Protein AF-A0A7S3CBW6-F1 (afdb_monomer_lite)

pLDDT: mean 84.72, std 11.69, range [29.83, 97.38]

Organism: NCBI:txid1461544

InterPro domains:
  IPR011527 ABC transporter type 1, transmembrane domain [PF06472] (17-283)
  IPR050835 ATP-binding cassette sub-family D [PTHR11384] (2-286)

Sequence (299 aa):
KKKVAVDAVFFERLCKILKVCVPSLFSKEMLLVLTQGGLLVTRSLLTDLIAEQEGACGSALINQQPRTFMVHMMRFSLVAIPASVVNSGLKMFQKFIEVRFRERLGVYLHGKYLENRCYYQASTQVDLPNIDQRLTEDVENFAVAISELYNHTLKPFLDVVLFTRSLSQVMGYKTQATLYGYFFLVALTLKAISPPLSLMHAQESGLSGNLRGAHHRLVSKTEEIAYNDPPAAMTEQLLLNKHLRSLLKYSSLTSFQKFLQQIADQYLVKYGASTVALSVYALGTLVWAKEGGDGTQTQ

Foldseek 3Di:
DPPPDPDPVVVVVVVVLVCLLVVDCPDPLVVLLVVLVVLLLVLLVLVVVLVVLVVQLVVCVVVVPVVSNVVSVVVNVVSVVVNVVSVVVNVVSLVVQLVSSLVRSLVVVVVVCPPPVVVVVLVPDPVNPPVVCCSPVVSSVVSNVVSVCSCVPVNVVSNCVVCLVVCCVVPNPVVSVVLVVLVVVLVVVLVVLADPVVVLVVVLVVLVVVLVVLVVVCVVCVVVQVVPPPVSVVVSVVVSVVSVVVSVVSVVVVVVSVVVSVVSCCCSVPVVSVVVVVVVVVVVVVVVVVVVVVPPDDD

Radius of gyration: 28.96 Å; chains: 1; bounding box: 85×48×80 Å

Secondary structure (DSSP, 8-state):
-------HHHHHHHHHHHHHHS--TTSHHHHHHHHHHHHHHHHHHHHHHHHHHHHHHHHHHHTT-HHHHHHHHHHHHHHHHHHHHHHHHHHHHHHHHHHHHHHHHHHHHHHHHHGGGHHHHHHH-TTS--HHHHHTHHHHHHHHHHHHHHHHHHHHHHHHHHHHHHHHHHHHHHHHHHHHHHHHHHHHHHHHH---HHHHHHHHHHHHHHHHHHHHHHHHTHHHHHHTTTHHHHHHHHHHHHHHHHHHHHHHHHHHHHHHHHHHHIIIIIIIHHHHHHHHHHHHHHHHHHHTTSSS---

Structure (mmCIF, N/CA/C/O backbone):
data_AF-A0A7S3CBW6-F1
#
_entry.id   AF-A0A7S3CBW6-F1
#
loop_
_atom_site.group_PDB
_atom_site.id
_atom_site.type_symbol
_atom_site.label_atom_id
_atom_site.label_alt_id
_atom_site.label_comp_id
_atom_site.label_asym_id
_atom_site.label_entity_id
_atom_site.label_seq_id
_atom_site.pdbx_PDB_ins_code
_atom_site.Cartn_x
_atom_site.Cartn_y
_atom_site.Cartn_z
_atom_site.occupancy
_atom_site.B_iso_or_equiv
_atom_site.auth_seq_id
_atom_site.auth_comp_id
_atom_site.auth_asym_id
_atom_site.auth_atom_id
_atom_site.pdbx_PDB_model_num
ATOM 1 N N . LYS A 1 1 ? 1.912 12.964 -25.091 1.00 40.41 1 LYS A N 1
ATOM 2 C CA . LYS A 1 1 ? 1.984 11.790 -24.181 1.00 40.41 1 LYS A CA 1
ATOM 3 C C . LYS A 1 1 ? 0.644 11.653 -23.461 1.00 40.41 1 LYS A C 1
ATOM 5 O O . LYS A 1 1 ? 0.245 12.601 -22.796 1.00 40.41 1 LYS A O 1
ATOM 10 N N . LYS A 1 2 ? -0.080 10.543 -23.659 1.00 40.31 2 LYS A N 1
ATOM 11 C CA . LYS A 1 2 ? -1.359 10.257 -22.979 1.00 40.31 2 LYS A CA 1
ATOM 12 C C . LYS A 1 2 ? -1.077 10.157 -21.472 1.00 40.31 2 LYS A C 1
ATOM 14 O O . LYS A 1 2 ? -0.160 9.431 -21.095 1.00 40.31 2 LYS A O 1
ATOM 19 N N . LYS A 1 3 ? -1.778 10.929 -20.635 1.00 45.06 3 LYS A N 1
ATOM 20 C CA . LYS A 1 3 ? -1.643 10.824 -19.173 1.00 45.06 3 LYS A CA 1
ATOM 21 C C . LYS A 1 3 ? -2.056 9.408 -18.773 1.00 45.06 3 LYS A C 1
ATOM 23 O O . LYS A 1 3 ? -3.144 8.976 -19.132 1.00 45.06 3 LYS A O 1
ATOM 28 N N . VAL A 1 4 ? -1.173 8.685 -18.090 1.00 49.78 4 VAL A N 1
ATOM 29 C CA . VAL A 1 4 ? -1.514 7.407 -17.460 1.00 49.78 4 VAL A CA 1
ATOM 30 C C . VAL A 1 4 ? -2.385 7.757 -16.258 1.00 49.78 4 VAL A C 1
ATOM 32 O O . VAL A 1 4 ? -1.873 8.203 -15.235 1.00 49.78 4 VAL A O 1
ATOM 35 N N . ALA A 1 5 ? -3.699 7.674 -16.429 1.00 60.78 5 ALA A N 1
ATOM 36 C CA . ALA A 1 5 ? -4.670 7.829 -15.359 1.00 60.78 5 ALA A CA 1
ATOM 37 C C . ALA A 1 5 ? -5.296 6.464 -15.040 1.00 60.78 5 ALA A C 1
ATOM 39 O O . ALA A 1 5 ? -5.252 5.533 -15.852 1.00 60.78 5 ALA A O 1
ATOM 40 N N . VAL A 1 6 ? -5.837 6.331 -13.827 1.00 69.88 6 VAL A N 1
ATOM 41 C CA . VAL A 1 6 ? -6.612 5.155 -13.406 1.00 69.88 6 VAL A CA 1
ATOM 42 C C . VAL A 1 6 ? -7.978 5.233 -14.093 1.00 69.88 6 VAL A C 1
ATOM 44 O O . VAL A 1 6 ? -8.975 5.633 -13.502 1.00 69.88 6 VAL A O 1
ATOM 47 N N . ASP A 1 7 ? -7.984 4.921 -15.385 1.00 80.62 7 ASP A N 1
ATOM 48 C CA . ASP A 1 7 ? -9.156 5.005 -16.254 1.00 80.62 7 ASP A CA 1
ATOM 49 C C . ASP A 1 7 ? -9.860 3.642 -16.363 1.00 80.62 7 ASP A C 1
ATOM 51 O O . ASP A 1 7 ? -9.294 2.597 -16.038 1.00 80.62 7 ASP A O 1
ATOM 55 N N . ALA A 1 8 ? -11.076 3.612 -16.916 1.00 81.94 8 ALA A N 1
ATOM 56 C CA . ALA A 1 8 ? -11.797 2.361 -17.190 1.00 81.94 8 ALA A CA 1
ATOM 57 C C . ALA A 1 8 ? -10.960 1.354 -18.013 1.00 81.94 8 ALA A C 1
ATOM 59 O O . ALA A 1 8 ? -11.007 0.149 -17.773 1.00 81.94 8 ALA A O 1
ATOM 60 N N . VAL A 1 9 ? -10.113 1.855 -18.921 1.00 85.19 9 VAL A N 1
ATOM 61 C CA . VAL A 1 9 ? -9.182 1.043 -19.724 1.00 85.19 9 VAL A CA 1
ATOM 62 C C . VAL A 1 9 ? -8.110 0.369 -18.857 1.00 85.19 9 VAL A C 1
ATOM 64 O O . VAL A 1 9 ? -7.688 -0.748 -19.158 1.00 85.19 9 VAL A O 1
ATOM 67 N N . PHE A 1 10 ? -7.658 1.019 -17.779 1.00 84.56 10 PHE A N 1
ATOM 68 C CA . PHE A 1 10 ? -6.723 0.414 -16.830 1.00 84.56 10 PHE A CA 1
ATOM 69 C C . PHE A 1 10 ? -7.376 -0.773 -16.119 1.00 84.56 10 PHE A C 1
ATOM 71 O O . PHE A 1 10 ? -6.791 -1.854 -16.092 1.00 84.56 10 PHE A O 1
ATOM 78 N N . PHE A 1 11 ? -8.607 -0.605 -15.626 1.00 84.81 11 PHE A N 1
ATOM 79 C CA . PHE A 1 11 ? -9.352 -1.689 -14.979 1.00 84.81 11 PHE A CA 1
ATOM 80 C C . PHE A 1 11 ? -9.628 -2.855 -15.927 1.00 84.81 11 PHE A C 1
ATOM 82 O O . PHE A 1 11 ? -9.451 -4.007 -15.541 1.00 84.81 11 PHE A O 1
ATOM 89 N N . GLU A 1 12 ? -9.985 -2.586 -17.182 1.00 87.94 12 GLU A N 1
ATOM 90 C CA . GLU A 1 12 ? -10.187 -3.642 -18.178 1.00 87.94 12 GLU A CA 1
ATOM 91 C C . GLU A 1 12 ? -8.905 -4.464 -18.405 1.00 87.94 12 GLU A C 1
ATOM 93 O O . GLU A 1 12 ? -8.935 -5.699 -18.419 1.00 87.94 12 GLU A O 1
ATOM 98 N N . ARG A 1 13 ? -7.757 -3.787 -18.541 1.00 88.25 13 ARG A N 1
ATOM 99 C CA . ARG A 1 13 ? -6.446 -4.440 -18.688 1.00 88.25 13 ARG A CA 1
ATOM 100 C C . ARG A 1 13 ? -6.065 -5.223 -17.436 1.00 88.25 13 ARG A C 1
ATOM 102 O O . ARG A 1 13 ? -5.611 -6.359 -17.555 1.00 88.25 13 ARG A O 1
ATOM 109 N N . LEU A 1 14 ? -6.291 -4.650 -16.257 1.00 88.00 14 LEU A N 1
ATOM 110 C CA . LEU A 1 14 ? -6.030 -5.303 -14.980 1.00 88.00 14 LEU A CA 1
ATOM 111 C C . LEU A 1 14 ? -6.865 -6.579 -14.833 1.00 88.00 14 LEU A C 1
ATOM 113 O O . LEU A 1 14 ? -6.312 -7.625 -14.512 1.00 88.00 14 LEU A O 1
ATOM 117 N N . CYS A 1 15 ? -8.163 -6.530 -15.143 1.00 85.62 15 CYS A N 1
ATOM 118 C CA . CYS A 1 15 ? -9.044 -7.698 -15.108 1.00 85.62 15 CYS A CA 1
ATOM 119 C C . CYS A 1 15 ? -8.584 -8.801 -16.069 1.00 85.62 15 CYS A C 1
ATOM 121 O O . CYS A 1 15 ? -8.620 -9.979 -15.713 1.00 85.62 15 CYS A O 1
ATOM 123 N N . LYS A 1 16 ? -8.114 -8.442 -17.272 1.00 87.38 16 LYS A N 1
ATOM 124 C CA . LYS A 1 16 ? -7.549 -9.409 -18.228 1.00 87.38 16 LYS A CA 1
ATOM 125 C C . LYS A 1 16 ? -6.311 -10.110 -17.664 1.00 87.38 16 LYS A C 1
ATOM 127 O O . LYS A 1 16 ? -6.228 -11.330 -17.760 1.00 87.38 16 LYS A O 1
ATOM 132 N N . ILE A 1 17 ? -5.390 -9.367 -17.048 1.00 88.38 17 ILE A N 1
ATOM 133 C CA . ILE A 1 17 ? -4.181 -9.938 -16.428 1.00 88.38 17 ILE A CA 1
ATOM 134 C C . ILE A 1 17 ? -4.554 -10.785 -15.203 1.00 88.38 17 ILE A C 1
ATOM 136 O O . ILE A 1 17 ? -4.069 -11.903 -15.051 1.00 88.38 17 ILE A O 1
ATOM 140 N N . LEU A 1 18 ? -5.477 -10.310 -14.366 1.00 85.19 18 LEU A N 1
ATOM 141 C CA . LEU A 1 18 ? -5.912 -11.033 -13.172 1.00 85.19 18 LEU A CA 1
ATOM 142 C C . LEU A 1 18 ? -6.597 -12.362 -13.520 1.00 85.19 18 LEU A C 1
ATOM 144 O O . LEU A 1 18 ? -6.400 -13.347 -12.817 1.00 85.19 18 LEU A O 1
ATOM 148 N N . LYS A 1 19 ? -7.331 -12.421 -14.639 1.00 85.88 19 LYS A N 1
ATOM 149 C CA . LYS A 1 19 ? -7.920 -13.665 -15.159 1.00 85.88 19 LYS A CA 1
ATOM 150 C C . LYS A 1 19 ? -6.864 -14.692 -15.587 1.00 85.88 19 LYS A C 1
ATOM 152 O O . LYS A 1 19 ? -7.134 -15.886 -15.545 1.00 85.88 19 LYS A O 1
ATOM 157 N N . VAL A 1 20 ? -5.667 -14.251 -15.980 1.00 84.62 20 VAL A N 1
ATOM 158 C CA . VAL A 1 20 ? -4.527 -15.148 -16.243 1.00 84.62 20 VAL A CA 1
ATOM 159 C C . VAL A 1 20 ? -3.928 -15.656 -14.929 1.00 84.62 20 VAL A C 1
ATOM 161 O O . VAL A 1 20 ? -3.610 -16.839 -14.820 1.00 84.62 20 VAL A O 1
ATOM 164 N N . CYS A 1 21 ? -3.812 -14.792 -13.917 1.00 81.94 21 CYS A N 1
ATOM 165 C CA . CYS A 1 21 ? -3.284 -15.166 -12.601 1.00 81.94 21 CYS A CA 1
ATOM 166 C C . CYS A 1 21 ? -4.230 -16.091 -11.810 1.00 81.94 21 CYS A C 1
ATOM 168 O O . CYS A 1 21 ? -3.764 -16.994 -11.117 1.00 81.94 21 CYS A O 1
ATOM 170 N N . VAL A 1 22 ? -5.547 -15.888 -11.921 1.00 80.94 22 VAL A N 1
ATOM 171 C CA . VAL A 1 22 ? -6.594 -16.687 -11.263 1.00 80.94 22 VAL A CA 1
ATOM 172 C C . VAL A 1 22 ? -7.559 -17.219 -12.332 1.00 80.94 22 VAL A C 1
ATOM 174 O O . VAL A 1 22 ? -8.574 -16.585 -12.629 1.00 80.94 22 VAL A O 1
ATOM 177 N N . PRO A 1 23 ? -7.254 -18.376 -12.948 1.00 71.88 23 PRO A N 1
ATOM 178 C CA . PRO A 1 23 ? -7.992 -18.867 -14.112 1.00 71.88 23 PRO A CA 1
ATOM 179 C C . PRO A 1 23 ? -9.400 -19.385 -13.787 1.00 71.88 23 PRO A C 1
ATOM 181 O O . PRO A 1 23 ? -10.261 -19.401 -14.666 1.00 71.88 23 PRO A O 1
ATOM 184 N N . SER A 1 24 ? -9.664 -19.822 -12.549 1.00 70.50 24 SER A N 1
ATOM 185 C CA . SER A 1 24 ? -10.995 -20.288 -12.138 1.00 70.50 24 SER A CA 1
ATOM 186 C C . SER A 1 24 ? -11.221 -20.178 -10.629 1.00 70.50 24 SER A C 1
ATOM 188 O O . SER A 1 24 ? -10.273 -20.146 -9.847 1.00 70.50 24 SER A O 1
ATOM 190 N N . LEU A 1 25 ? -12.495 -20.182 -10.215 1.00 60.94 25 LEU A N 1
ATOM 191 C CA . LEU A 1 25 ? -12.903 -20.179 -8.802 1.00 60.94 25 LEU A CA 1
ATOM 192 C C . LEU A 1 25 ? -12.490 -21.458 -8.041 1.00 60.94 25 LEU A C 1
ATOM 194 O O . LEU A 1 25 ? -12.490 -21.461 -6.816 1.00 60.94 25 LEU A O 1
ATOM 198 N N . PHE A 1 26 ? -12.107 -22.525 -8.750 1.00 67.19 26 PHE A N 1
ATOM 199 C CA . PHE A 1 26 ? -11.644 -23.797 -8.176 1.00 67.19 26 PHE A CA 1
ATOM 200 C C . PHE A 1 26 ? -10.127 -24.003 -8.319 1.00 67.19 26 PHE A C 1
ATOM 202 O O . PHE A 1 26 ? -9.626 -25.121 -8.195 1.00 67.19 26 PHE A O 1
ATOM 209 N N . SER A 1 27 ? -9.371 -22.944 -8.610 1.00 79.19 27 SER A N 1
ATOM 210 C CA . SER A 1 27 ? -7.921 -23.040 -8.751 1.00 79.19 27 SER A CA 1
ATOM 211 C C . SER A 1 27 ? -7.208 -23.007 -7.388 1.00 79.19 27 SER A C 1
ATOM 213 O O . SER A 1 27 ? -7.731 -22.496 -6.395 1.00 79.19 27 SER A O 1
ATOM 215 N N . LYS A 1 28 ? -5.978 -23.540 -7.330 1.00 77.12 28 LYS A N 1
ATOM 216 C CA . LYS A 1 28 ? -5.141 -23.517 -6.112 1.00 77.12 28 LYS A CA 1
ATOM 217 C C . LYS A 1 28 ? -4.877 -22.083 -5.639 1.00 77.12 28 LYS A C 1
ATOM 219 O O . LYS A 1 28 ? -4.760 -21.824 -4.449 1.00 77.12 28 LYS A O 1
ATOM 224 N N . GLU A 1 29 ? -4.810 -21.156 -6.584 1.00 79.69 29 GLU A N 1
ATOM 225 C CA . GLU A 1 29 ? -4.622 -19.728 -6.375 1.00 79.69 29 GLU A CA 1
ATOM 226 C C . GLU A 1 29 ? -5.852 -19.102 -5.701 1.00 79.69 29 GLU A C 1
ATOM 228 O O . GLU A 1 29 ? -5.694 -18.350 -4.742 1.00 79.69 29 GLU A O 1
ATOM 233 N N . MET A 1 30 ? -7.071 -19.481 -6.109 1.00 79.44 30 MET A N 1
ATOM 234 C CA . MET A 1 30 ? -8.290 -19.046 -5.419 1.00 79.44 30 MET A CA 1
ATOM 235 C C . MET A 1 30 ? -8.349 -19.577 -3.983 1.00 79.44 30 MET A C 1
ATOM 237 O O . MET A 1 30 ? -8.707 -18.837 -3.072 1.00 79.44 30 MET A O 1
ATOM 241 N N . LEU A 1 31 ? -7.934 -20.827 -3.745 1.00 85.06 31 LEU A N 1
ATOM 242 C CA . LEU A 1 31 ? -7.860 -21.371 -2.386 1.00 85.06 31 LEU A CA 1
ATOM 243 C C . LEU A 1 31 ? -6.897 -20.569 -1.497 1.00 85.06 31 LEU A C 1
ATOM 245 O O . LEU A 1 31 ? -7.220 -20.307 -0.339 1.00 85.06 31 LEU A O 1
ATOM 249 N N . LEU A 1 32 ? -5.740 -20.149 -2.022 1.00 82.81 32 LEU A N 1
ATOM 250 C CA . LEU A 1 32 ? -4.800 -19.293 -1.289 1.00 82.81 32 LEU A CA 1
ATOM 251 C C . LEU A 1 32 ? -5.428 -17.937 -0.938 1.00 82.81 32 LEU A C 1
ATOM 253 O O . LEU A 1 32 ? -5.320 -17.497 0.205 1.00 82.81 32 LEU A O 1
ATOM 257 N N . VAL A 1 33 ? -6.131 -17.317 -1.890 1.00 82.62 33 VAL A N 1
ATOM 258 C CA . VAL A 1 33 ? -6.833 -16.036 -1.697 1.00 82.62 33 VAL A CA 1
ATOM 259 C C . VAL A 1 33 ? -7.957 -16.166 -0.661 1.00 82.62 33 VAL A C 1
ATOM 261 O O . VAL A 1 33 ? -8.052 -15.346 0.253 1.00 82.62 33 VAL A O 1
ATOM 264 N N . LEU A 1 34 ? -8.769 -17.224 -0.745 1.00 84.81 34 LEU A N 1
ATOM 265 C CA . LEU A 1 34 ? -9.834 -17.515 0.218 1.00 84.81 34 LEU A CA 1
ATOM 266 C C . LEU A 1 34 ? -9.276 -17.784 1.616 1.00 84.81 34 LEU A C 1
ATOM 268 O O . LEU A 1 34 ? -9.784 -17.242 2.595 1.00 84.81 34 LEU A O 1
ATOM 272 N N . THR A 1 35 ? -8.201 -18.569 1.712 1.00 86.69 35 THR A N 1
ATOM 273 C CA . THR A 1 35 ? -7.528 -18.852 2.987 1.00 86.69 35 THR A CA 1
ATOM 274 C C . THR A 1 35 ? -6.998 -17.560 3.600 1.00 86.69 35 THR A C 1
ATOM 276 O O . THR A 1 35 ? -7.234 -17.290 4.775 1.00 86.69 35 THR A O 1
ATOM 279 N N . GLN A 1 36 ? -6.363 -16.701 2.800 1.00 85.44 36 GLN A N 1
ATOM 280 C CA . GLN A 1 36 ? -5.915 -15.387 3.249 1.00 85.44 36 GLN A CA 1
ATOM 281 C C . GLN A 1 36 ? -7.083 -14.496 3.703 1.00 85.44 36 GLN A C 1
ATOM 283 O O . GLN A 1 36 ? -6.957 -13.805 4.712 1.00 85.44 36 GLN A O 1
ATOM 288 N N . GLY A 1 37 ? -8.222 -14.538 3.004 1.00 85.69 37 GLY A N 1
ATOM 289 C CA . GLY A 1 37 ? -9.468 -13.884 3.419 1.00 85.69 37 GLY A CA 1
ATOM 290 C C . GLY A 1 37 ? -9.971 -14.382 4.778 1.00 85.69 37 GLY A C 1
ATOM 291 O O . GLY A 1 37 ? -10.312 -13.582 5.644 1.00 85.69 37 GLY A O 1
ATOM 292 N N . GLY A 1 38 ? -9.929 -15.695 5.010 1.00 87.69 38 GLY A N 1
ATOM 293 C CA . GLY A 1 38 ? -10.240 -16.292 6.309 1.00 87.69 38 GLY A CA 1
ATOM 294 C C . GLY A 1 38 ? -9.291 -15.822 7.415 1.00 87.69 38 GLY A C 1
ATOM 295 O O . GLY A 1 38 ? -9.749 -15.384 8.468 1.00 87.69 38 GLY A O 1
ATOM 296 N N . LEU A 1 39 ? -7.974 -15.827 7.169 1.00 88.00 39 LEU A N 1
ATOM 297 C CA . LEU A 1 39 ? -6.991 -15.311 8.131 1.00 88.00 39 LEU A CA 1
ATOM 298 C C . LEU A 1 39 ? -7.202 -13.821 8.446 1.00 88.00 39 LEU A C 1
ATOM 300 O O . LEU A 1 39 ? -6.942 -13.404 9.573 1.00 88.00 39 LEU A O 1
ATOM 304 N N . LEU A 1 40 ? -7.654 -13.020 7.476 1.00 87.06 40 LEU A N 1
ATOM 305 C CA . LEU A 1 40 ? -7.979 -11.606 7.680 1.00 87.06 40 LEU A CA 1
ATOM 306 C C . LEU A 1 40 ? -9.129 -11.440 8.672 1.00 87.06 40 LEU A C 1
ATOM 308 O O . LEU A 1 40 ? -8.988 -10.691 9.634 1.00 87.06 40 LEU A O 1
ATOM 312 N N . VAL A 1 41 ? -10.216 -12.192 8.491 1.00 86.38 41 VAL A N 1
ATOM 313 C CA . VAL A 1 41 ? -11.354 -12.175 9.422 1.00 86.38 41 VAL A CA 1
ATOM 314 C C . VAL A 1 41 ? -10.921 -12.629 10.815 1.00 86.38 41 VAL A C 1
ATOM 316 O O . VAL A 1 41 ? -11.189 -11.938 11.795 1.00 86.38 41 VAL A O 1
ATOM 319 N N . THR A 1 42 ? -10.188 -13.743 10.918 1.00 89.56 42 THR A N 1
ATOM 320 C CA . THR A 1 42 ? -9.674 -14.238 12.205 1.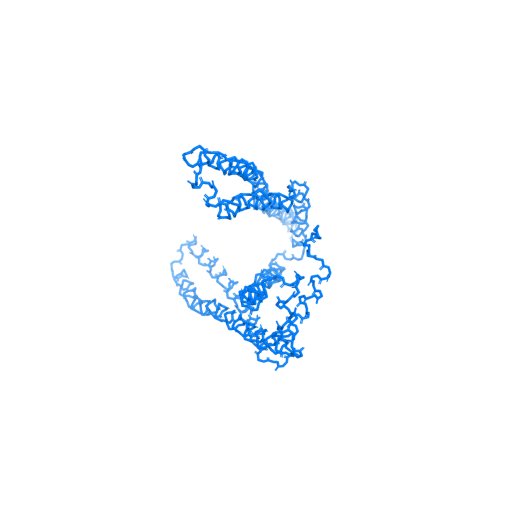00 89.56 42 THR A CA 1
ATOM 321 C C . THR A 1 42 ? -8.777 -13.210 12.892 1.00 89.56 42 THR A C 1
ATOM 323 O O . THR A 1 42 ? -8.858 -13.035 14.104 1.00 89.56 42 THR A O 1
ATOM 326 N N . ARG A 1 43 ? -7.934 -12.495 12.136 1.00 88.31 43 ARG A N 1
ATOM 327 C CA . ARG A 1 43 ? -7.090 -11.424 12.677 1.00 88.31 43 ARG A CA 1
ATOM 328 C C . ARG A 1 43 ? -7.916 -10.292 13.274 1.00 88.31 43 ARG A C 1
ATOM 330 O O . ARG A 1 43 ? -7.584 -9.847 14.372 1.00 88.31 43 ARG A O 1
ATOM 337 N N . SER A 1 44 ? -8.928 -9.809 12.558 1.00 86.38 44 SER A N 1
ATOM 338 C CA . SER A 1 44 ? -9.765 -8.711 13.045 1.00 86.38 44 SER A CA 1
ATOM 339 C C . SER A 1 44 ? -10.517 -9.134 14.313 1.00 86.38 44 SER A C 1
ATOM 341 O O . SER A 1 44 ? -10.457 -8.422 15.308 1.00 86.38 44 SER A O 1
ATOM 343 N N . LEU A 1 45 ? -11.065 -10.357 14.358 1.00 85.81 45 LEU A N 1
ATOM 344 C CA . LEU A 1 45 ? -11.685 -10.909 15.574 1.00 85.81 45 LEU A CA 1
ATOM 345 C C . LEU A 1 45 ? -10.704 -11.013 16.754 1.00 85.81 45 LEU A C 1
ATOM 347 O O . LEU A 1 45 ? -11.050 -10.677 17.882 1.00 85.81 45 LEU A O 1
ATOM 351 N N . LEU A 1 46 ? -9.469 -11.464 16.511 1.00 88.25 46 LEU A N 1
ATOM 352 C CA . LEU A 1 46 ? -8.438 -11.523 17.553 1.00 88.25 46 LEU A CA 1
ATOM 353 C C . LEU A 1 46 ? -8.044 -10.129 18.047 1.00 88.25 46 LEU A C 1
ATOM 355 O O . LEU A 1 46 ? -7.745 -9.972 19.224 1.00 88.25 46 LEU A O 1
ATOM 359 N N . THR A 1 47 ? -8.051 -9.128 17.168 1.00 86.69 47 THR A N 1
ATOM 360 C CA . THR A 1 47 ? -7.748 -7.738 17.530 1.00 86.69 47 THR A CA 1
ATOM 361 C C . THR A 1 47 ? -8.858 -7.149 18.403 1.00 86.69 47 THR A C 1
ATOM 363 O O . THR A 1 47 ? -8.547 -6.527 19.415 1.00 86.69 47 THR A O 1
ATOM 366 N N . ASP A 1 48 ? -10.127 -7.426 18.086 1.00 83.81 48 ASP A N 1
ATOM 367 C CA . ASP A 1 48 ? -11.266 -7.047 18.934 1.00 83.81 48 ASP A CA 1
ATOM 368 C C . ASP A 1 48 ? -11.179 -7.704 20.324 1.00 83.81 48 ASP A C 1
ATOM 370 O O . ASP A 1 48 ? -11.316 -7.024 21.341 1.00 83.81 48 ASP A O 1
ATOM 374 N N . LEU A 1 49 ? -10.865 -9.006 20.390 1.00 86.31 49 LEU A N 1
ATOM 375 C CA . LEU A 1 49 ? -10.678 -9.720 21.663 1.00 86.31 49 LEU A CA 1
ATOM 376 C C . LEU A 1 49 ? -9.513 -9.156 22.486 1.00 86.31 49 LEU A C 1
ATOM 378 O O . LEU A 1 49 ? -9.609 -9.057 23.709 1.00 86.31 49 LEU A O 1
ATOM 382 N N . ILE A 1 50 ? -8.406 -8.795 21.832 1.00 90.12 50 ILE A N 1
ATOM 383 C CA . ILE A 1 50 ? -7.261 -8.162 22.493 1.00 90.12 50 ILE A CA 1
ATOM 384 C C . ILE A 1 50 ? -7.675 -6.809 23.082 1.00 90.12 50 ILE A C 1
ATOM 386 O O . ILE A 1 50 ? -7.379 -6.561 24.248 1.00 90.12 50 ILE A O 1
ATOM 390 N N . ALA A 1 51 ? -8.407 -5.982 22.330 1.00 87.31 51 ALA A N 1
ATOM 391 C CA . ALA A 1 51 ? -8.882 -4.681 22.800 1.00 87.31 51 ALA A CA 1
ATOM 392 C C . ALA A 1 51 ? -9.827 -4.802 24.010 1.00 87.31 51 ALA A C 1
ATOM 394 O O . ALA A 1 51 ? -9.728 -4.023 24.959 1.00 87.31 51 ALA A O 1
ATOM 395 N N . GLU A 1 52 ? -10.706 -5.811 24.025 1.00 86.75 52 GLU A N 1
ATOM 396 C CA . GLU A 1 52 ? -11.565 -6.105 25.178 1.00 86.75 52 GLU A CA 1
ATOM 397 C C . GLU A 1 52 ? -10.737 -6.479 26.421 1.00 86.75 52 GLU A C 1
ATOM 399 O O . GLU A 1 52 ? -10.980 -5.960 27.514 1.00 86.75 52 GLU A O 1
ATOM 404 N N . GLN A 1 53 ? -9.720 -7.340 26.266 1.00 88.19 53 GLN A N 1
ATOM 405 C CA . GLN A 1 53 ? -8.839 -7.708 27.380 1.00 88.19 53 GLN A CA 1
ATOM 406 C C . GLN A 1 53 ? -7.972 -6.536 27.852 1.00 88.19 53 GLN A C 1
ATOM 408 O O . GLN A 1 53 ? -7.770 -6.395 29.056 1.00 88.19 53 GLN A O 1
ATOM 413 N N . GLU A 1 54 ? -7.486 -5.679 26.952 1.00 88.88 54 GLU A N 1
ATOM 414 C CA . GLU A 1 54 ? -6.759 -4.454 27.308 1.00 88.88 54 GLU A CA 1
ATOM 415 C C . GLU A 1 54 ? -7.642 -3.491 28.112 1.00 88.88 54 GLU A C 1
ATOM 417 O O . GLU A 1 54 ? -7.204 -2.975 29.144 1.00 88.88 54 GLU A O 1
ATOM 422 N N . GLY A 1 55 ? -8.904 -3.311 27.705 1.00 87.75 55 GLY A N 1
ATOM 423 C CA . GLY A 1 55 ? -9.891 -2.530 28.450 1.00 87.75 55 GLY A CA 1
ATOM 424 C C . GLY A 1 55 ? -10.147 -3.096 29.849 1.00 87.75 55 GLY A C 1
ATOM 425 O O . GLY A 1 55 ? -10.063 -2.364 30.836 1.00 87.75 55 GLY A O 1
ATOM 426 N N . ALA A 1 56 ? -10.371 -4.410 29.957 1.00 88.56 56 ALA A N 1
ATOM 427 C CA . ALA A 1 56 ? -10.582 -5.087 31.237 1.00 88.56 56 ALA A CA 1
ATOM 428 C C . ALA A 1 56 ? -9.346 -5.026 32.155 1.00 88.56 56 ALA A C 1
ATOM 430 O O . ALA A 1 56 ? -9.475 -4.760 33.353 1.00 88.56 56 ALA A O 1
ATOM 431 N N . CYS A 1 57 ? -8.141 -5.204 31.601 1.00 89.88 57 CYS A N 1
ATOM 432 C CA . CYS A 1 57 ? -6.873 -4.985 32.302 1.00 89.88 57 CYS A CA 1
ATOM 433 C C . CYS A 1 57 ? -6.771 -3.550 32.836 1.00 89.88 57 CYS A C 1
ATOM 435 O O . CYS A 1 57 ? -6.438 -3.357 34.007 1.00 89.88 57 CYS A O 1
ATOM 437 N N . GLY A 1 58 ? -7.083 -2.552 32.002 1.00 89.44 58 GLY A N 1
ATOM 438 C CA . GLY A 1 58 ? -7.071 -1.138 32.379 1.00 89.44 58 GLY A CA 1
ATOM 439 C C . GLY A 1 58 ? -8.052 -0.825 33.509 1.00 89.44 58 GLY A C 1
ATOM 440 O O . GLY A 1 58 ? -7.679 -0.189 34.495 1.00 89.44 58 GLY A O 1
ATOM 441 N N . SER A 1 59 ? -9.283 -1.338 33.430 1.00 89.12 59 SER A N 1
ATOM 442 C CA . SER A 1 59 ? -10.278 -1.189 34.499 1.00 89.12 59 SER A CA 1
ATOM 443 C C . SER A 1 59 ? -9.847 -1.873 35.801 1.00 89.12 59 SER A C 1
ATOM 445 O O . SER A 1 59 ? -9.994 -1.292 36.875 1.00 89.12 59 SER A O 1
ATOM 447 N N . ALA A 1 60 ? -9.279 -3.082 35.737 1.00 90.31 60 ALA A N 1
ATOM 448 C CA . ALA A 1 60 ? -8.785 -3.794 36.920 1.00 90.31 60 ALA A CA 1
ATOM 449 C C . ALA A 1 60 ? -7.607 -3.069 37.597 1.00 90.31 60 ALA A C 1
ATOM 451 O O . ALA A 1 60 ? -7.501 -3.087 38.826 1.00 90.31 60 ALA A O 1
ATOM 452 N N . LEU A 1 61 ? -6.754 -2.408 36.806 1.00 90.94 61 LEU A N 1
ATOM 453 C CA . LEU A 1 61 ? -5.649 -1.590 37.300 1.00 90.94 61 LEU A CA 1
ATOM 454 C C . LEU A 1 61 ? -6.154 -0.342 38.040 1.00 90.94 61 LEU A C 1
ATOM 456 O O . LEU A 1 61 ? -5.709 -0.082 39.156 1.00 90.94 61 LEU A O 1
ATOM 460 N N . ILE A 1 62 ? -7.113 0.390 37.459 1.00 93.12 62 ILE A N 1
ATOM 461 C CA . ILE A 1 62 ? -7.720 1.585 38.079 1.00 93.12 62 ILE A CA 1
ATOM 462 C C . ILE A 1 62 ? -8.434 1.219 39.387 1.00 93.12 62 ILE A C 1
ATOM 464 O O . ILE A 1 62 ? -8.295 1.921 40.386 1.00 93.12 62 ILE A O 1
ATOM 468 N N . ASN A 1 63 ? -9.137 0.084 39.408 1.00 91.81 63 ASN A N 1
ATOM 469 C CA . ASN A 1 63 ? -9.844 -0.417 40.590 1.00 91.81 63 ASN A CA 1
ATOM 470 C C . ASN A 1 63 ? -8.920 -1.070 41.639 1.00 91.81 63 ASN A C 1
ATOM 472 O O . ASN A 1 63 ? -9.418 -1.608 42.627 1.00 91.81 63 ASN A O 1
ATOM 476 N N . GLN A 1 64 ? -7.596 -1.055 41.433 1.00 91.62 64 GLN A N 1
ATOM 477 C CA . GLN A 1 64 ? -6.585 -1.621 42.335 1.00 91.62 64 GLN A CA 1
ATOM 478 C C . GLN A 1 64 ? -6.814 -3.106 42.685 1.00 91.62 64 GLN A C 1
ATOM 480 O O . GLN A 1 64 ? -6.587 -3.538 43.814 1.00 91.62 64 GLN A O 1
ATOM 485 N N . GLN A 1 65 ? -7.246 -3.920 41.713 1.00 92.25 65 GLN A N 1
ATOM 486 C CA . GLN A 1 65 ? -7.510 -5.352 41.908 1.00 92.25 65 GLN A CA 1
ATOM 487 C C . GLN A 1 65 ? -6.409 -6.229 41.278 1.00 92.25 65 GLN A C 1
ATOM 489 O O . GLN A 1 65 ? -6.557 -6.690 40.141 1.00 92.25 65 GLN A O 1
ATOM 494 N N . PRO A 1 66 ? -5.311 -6.539 42.000 1.00 87.94 66 PRO A N 1
ATOM 495 C CA . PRO A 1 66 ? -4.140 -7.206 41.421 1.00 87.94 66 PRO A CA 1
ATOM 496 C C . PRO A 1 66 ? -4.416 -8.645 40.967 1.00 87.94 66 PRO A C 1
ATOM 498 O O . PRO A 1 66 ? -3.837 -9.105 39.985 1.00 87.94 66 PRO A O 1
ATOM 501 N N . ARG A 1 67 ? -5.322 -9.366 41.644 1.00 90.94 67 ARG A N 1
ATOM 502 C CA . ARG A 1 67 ? -5.698 -10.735 41.247 1.00 90.94 67 ARG A CA 1
ATOM 503 C C . ARG A 1 67 ? -6.439 -10.748 39.910 1.00 90.94 67 ARG A C 1
ATOM 505 O O . ARG A 1 67 ? -6.069 -11.510 39.022 1.00 90.94 67 ARG A O 1
ATOM 512 N N . THR A 1 68 ? -7.442 -9.885 39.760 1.00 89.50 68 THR A N 1
ATOM 513 C CA . THR A 1 68 ? -8.228 -9.741 38.526 1.00 89.50 68 THR A CA 1
ATOM 514 C C . THR A 1 68 ? -7.339 -9.286 37.370 1.00 89.50 68 THR A C 1
ATOM 516 O O . THR A 1 68 ? -7.373 -9.880 36.294 1.00 89.50 68 THR A O 1
ATOM 519 N N . PHE A 1 69 ? -6.461 -8.310 37.622 1.00 91.50 69 PHE A N 1
ATOM 520 C CA . PHE A 1 69 ? -5.456 -7.858 36.661 1.00 91.50 69 PHE A CA 1
ATOM 521 C C . PHE A 1 69 ? -4.569 -9.007 36.165 1.00 91.50 69 PHE A C 1
ATOM 523 O O . PHE A 1 69 ? -4.400 -9.183 34.961 1.00 91.50 69 PHE A O 1
ATOM 530 N N . MET A 1 70 ? -4.049 -9.837 37.074 1.00 91.62 70 MET A N 1
ATOM 531 C CA . MET A 1 70 ? -3.164 -10.943 36.704 1.00 91.62 70 MET A CA 1
ATOM 532 C C . MET A 1 70 ? -3.873 -12.005 35.848 1.00 91.62 70 MET A C 1
ATOM 534 O O . MET A 1 70 ? -3.278 -12.529 34.907 1.00 91.62 70 MET A O 1
ATOM 538 N N . VAL A 1 71 ? -5.156 -12.283 36.108 1.00 91.50 71 VAL A N 1
ATOM 539 C CA . VAL A 1 71 ? -5.964 -13.192 35.274 1.00 91.50 71 VAL A CA 1
ATOM 540 C C . VAL A 1 71 ? -6.153 -12.632 33.861 1.00 91.50 71 VAL A C 1
ATOM 542 O O . VAL A 1 71 ? -5.947 -13.362 32.889 1.00 91.50 71 VAL A O 1
ATOM 545 N N . HIS A 1 72 ? -6.507 -11.351 33.722 1.00 90.19 72 HIS A N 1
ATOM 546 C CA . HIS A 1 72 ? -6.651 -10.726 32.402 1.00 90.19 72 HIS A CA 1
ATOM 547 C C . HIS A 1 72 ? -5.313 -10.633 31.658 1.00 90.19 72 HIS A C 1
ATOM 549 O O . HIS A 1 72 ? -5.269 -10.910 30.463 1.00 90.19 72 HIS A O 1
ATOM 555 N N . MET A 1 73 ? -4.208 -10.375 32.362 1.00 90.06 73 MET A N 1
ATOM 556 C CA . MET A 1 73 ? -2.861 -10.378 31.784 1.00 90.06 73 MET A CA 1
ATOM 557 C C . MET A 1 73 ? -2.463 -11.760 31.239 1.00 90.06 73 MET A C 1
ATOM 559 O O . MET A 1 73 ? -1.904 -11.870 30.143 1.00 90.06 73 MET A O 1
ATOM 563 N N . MET A 1 74 ? -2.778 -12.841 31.962 1.00 92.50 74 MET A N 1
ATOM 564 C CA . MET A 1 74 ? -2.544 -14.203 31.465 1.00 92.50 74 MET A CA 1
ATOM 565 C C . MET A 1 74 ? -3.407 -14.515 30.240 1.00 92.50 74 MET A C 1
ATOM 567 O O . MET A 1 74 ? -2.907 -15.086 29.273 1.00 92.50 74 MET A O 1
ATOM 571 N N . ARG A 1 75 ? -4.686 -14.115 30.244 1.00 91.12 75 ARG A N 1
ATOM 572 C CA . ARG A 1 75 ? -5.583 -14.287 29.088 1.00 91.12 75 ARG A CA 1
ATOM 573 C C . ARG A 1 75 ? -5.097 -13.508 27.869 1.00 91.12 75 ARG A C 1
ATOM 575 O O . ARG A 1 75 ? -5.053 -14.075 26.782 1.00 91.12 75 ARG A O 1
ATOM 582 N N . PHE A 1 76 ? -4.670 -12.261 2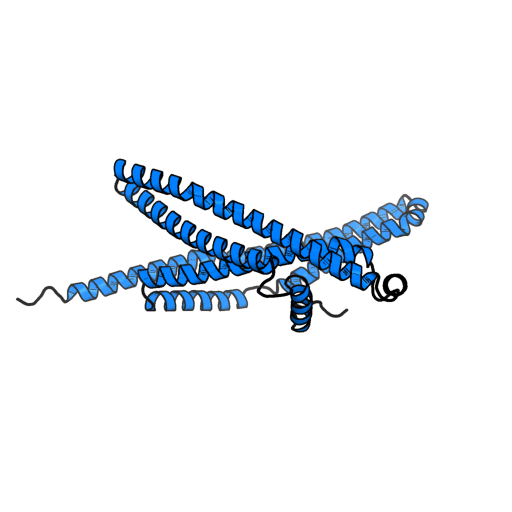8.054 1.00 91.44 76 PHE A N 1
ATOM 583 C CA . PHE A 1 76 ? -4.040 -11.455 27.010 1.00 91.44 76 PHE A CA 1
ATOM 584 C C . PHE A 1 76 ? -2.822 -12.176 26.422 1.00 91.44 76 PHE A C 1
ATOM 586 O O . PHE A 1 76 ? -2.733 -12.356 25.209 1.00 91.44 76 PHE A O 1
ATOM 593 N N . SER A 1 77 ? -1.930 -12.676 27.281 1.00 92.19 77 SER A N 1
ATOM 594 C CA . SER A 1 77 ? -0.731 -13.408 26.852 1.00 92.19 77 SER A CA 1
ATOM 595 C C . SER A 1 77 ? -1.080 -14.680 26.071 1.00 92.19 77 SER A C 1
ATOM 597 O O . SER A 1 77 ? -0.448 -14.980 25.060 1.00 92.19 77 SER A O 1
ATOM 599 N N . LEU A 1 78 ? -2.121 -15.406 26.492 1.00 93.19 78 LEU A N 1
ATOM 600 C CA . LEU A 1 78 ? -2.600 -16.608 25.808 1.00 93.19 78 LEU A CA 1
ATOM 601 C C . LEU A 1 78 ? -3.179 -16.291 24.420 1.00 93.19 78 LEU A C 1
ATOM 603 O O . LEU A 1 78 ? -2.912 -17.029 23.477 1.00 93.19 78 LEU A O 1
ATOM 607 N N . VAL A 1 79 ? -3.941 -15.200 24.282 1.00 92.06 79 VAL A N 1
ATOM 608 C CA . VAL A 1 79 ? -4.532 -14.746 23.006 1.00 92.06 79 VAL A CA 1
ATOM 609 C C . VAL A 1 79 ? -3.479 -14.124 22.076 1.00 92.06 79 VAL A C 1
ATOM 611 O O . VAL A 1 79 ? -3.592 -14.222 20.851 1.00 92.06 79 VAL A O 1
ATOM 614 N N . ALA A 1 80 ? -2.403 -13.555 22.623 1.00 90.88 80 ALA A N 1
ATOM 615 C CA . ALA A 1 80 ? -1.306 -12.996 21.836 1.00 90.88 80 ALA A CA 1
ATOM 616 C C . ALA A 1 80 ? -0.573 -14.061 20.995 1.00 90.88 80 ALA A C 1
ATOM 618 O O . ALA A 1 80 ? -0.129 -13.772 19.881 1.00 90.88 80 ALA A O 1
ATOM 619 N N . ILE A 1 81 ? -0.492 -15.307 21.478 1.00 93.12 81 ILE A N 1
ATOM 620 C CA . ILE A 1 81 ? 0.137 -16.422 20.752 1.00 93.12 81 ILE A CA 1
ATOM 621 C C . ILE A 1 81 ? -0.573 -16.689 19.409 1.00 93.12 81 ILE A C 1
ATOM 623 O O . ILE A 1 81 ? 0.074 -16.521 18.370 1.00 93.12 81 ILE A O 1
ATOM 627 N N . PRO A 1 82 ? -1.876 -17.038 19.350 1.00 93.19 82 PRO A N 1
ATOM 628 C CA . PRO A 1 82 ? -2.563 -17.245 18.079 1.00 93.19 82 PRO A CA 1
ATOM 629 C C . PRO A 1 82 ? -2.608 -15.971 17.228 1.00 93.19 82 PRO A C 1
ATOM 631 O O . PRO A 1 82 ? -2.479 -16.064 16.008 1.00 93.19 82 PRO A O 1
ATOM 634 N N . ALA A 1 83 ? -2.695 -14.778 17.831 1.00 90.81 83 ALA A N 1
ATOM 635 C CA . ALA A 1 83 ? -2.618 -13.519 17.086 1.00 90.81 83 ALA A CA 1
ATOM 636 C C . ALA A 1 83 ? -1.283 -13.360 16.335 1.00 90.81 83 ALA A C 1
ATOM 638 O O . ALA A 1 83 ? -1.270 -12.980 15.159 1.00 90.81 83 ALA A O 1
ATOM 639 N N . SER A 1 84 ? -0.161 -13.721 16.965 1.00 92.44 84 SER A N 1
ATOM 640 C CA . SER A 1 84 ? 1.163 -13.697 16.330 1.00 92.44 84 SER A CA 1
ATOM 641 C C . SER A 1 84 ? 1.278 -14.699 15.172 1.00 92.44 84 SER A C 1
ATOM 643 O O . SER A 1 84 ? 1.841 -14.369 14.119 1.00 92.44 84 SER A O 1
ATOM 645 N N . VAL A 1 85 ? 0.672 -15.884 15.322 1.00 94.12 85 VAL A N 1
ATOM 646 C CA . VAL A 1 85 ? 0.623 -16.928 14.289 1.00 94.12 85 VAL A CA 1
ATOM 647 C C . VAL A 1 85 ? -0.204 -16.460 13.096 1.00 94.12 85 VAL A C 1
ATOM 649 O O . VAL A 1 85 ? 0.271 -16.542 11.967 1.00 94.12 85 VAL A O 1
ATOM 652 N N . VAL A 1 86 ? -1.397 -15.901 13.319 1.00 92.88 86 VAL A N 1
ATOM 653 C CA . VAL A 1 86 ? -2.253 -15.381 12.239 1.00 92.88 86 VAL A CA 1
ATOM 654 C C . VAL A 1 86 ? -1.572 -14.223 11.507 1.00 92.88 86 VAL A C 1
ATOM 656 O O . VAL A 1 86 ? -1.575 -14.181 10.276 1.00 92.88 86 VAL A O 1
ATOM 659 N N . ASN A 1 87 ? -0.936 -13.296 12.229 1.00 90.31 87 ASN A N 1
ATOM 660 C CA . ASN A 1 87 ? -0.251 -12.162 11.606 1.00 90.31 87 ASN A CA 1
ATOM 661 C C . ASN A 1 87 ? 0.944 -12.603 10.745 1.00 90.31 87 ASN A C 1
ATOM 663 O O . ASN A 1 87 ? 1.142 -12.083 9.644 1.00 90.31 87 ASN A O 1
ATOM 667 N N . SER A 1 88 ? 1.719 -13.578 11.221 1.00 92.06 88 SER A N 1
ATOM 668 C CA . SER A 1 88 ? 2.828 -14.162 10.457 1.00 92.06 88 SER A CA 1
ATOM 669 C C . SER A 1 88 ? 2.318 -14.999 9.281 1.00 92.06 88 SER A C 1
ATOM 671 O O . SER A 1 88 ? 2.839 -14.891 8.171 1.00 92.06 88 SER A O 1
ATOM 673 N N . GLY A 1 89 ? 1.235 -15.750 9.490 1.00 91.81 89 GLY A N 1
ATOM 674 C CA . GLY A 1 89 ? 0.540 -16.516 8.461 1.00 91.81 89 GLY A CA 1
ATOM 675 C C . GLY A 1 89 ? 0.066 -15.634 7.310 1.00 91.81 89 GLY A C 1
ATOM 676 O O . GLY A 1 89 ? 0.328 -15.956 6.157 1.00 91.81 89 GLY A O 1
ATOM 677 N N . LEU A 1 90 ? -0.530 -14.471 7.587 1.00 89.88 90 LEU A N 1
ATOM 678 C CA . LEU A 1 90 ? -0.935 -13.521 6.544 1.00 89.88 90 LEU A CA 1
ATOM 679 C C . LEU A 1 90 ? 0.231 -13.093 5.644 1.00 89.88 90 LEU A C 1
ATOM 681 O O . LEU A 1 90 ? 0.061 -13.028 4.428 1.00 89.88 90 LEU A O 1
ATOM 685 N N . LYS A 1 91 ? 1.413 -12.837 6.221 1.00 89.75 91 LYS A N 1
ATOM 686 C CA . LYS A 1 91 ? 2.620 -12.495 5.446 1.00 89.75 91 LYS A CA 1
ATOM 687 C C . LYS A 1 91 ? 3.094 -13.676 4.597 1.00 89.75 91 LYS A C 1
ATOM 689 O O . LYS A 1 91 ? 3.449 -13.493 3.436 1.00 89.75 91 LYS A O 1
ATOM 694 N N . MET A 1 92 ? 3.065 -14.884 5.157 1.00 91.00 92 MET A N 1
ATOM 695 C CA . MET A 1 92 ? 3.423 -16.107 4.436 1.00 91.00 92 MET A CA 1
ATOM 696 C C . MET A 1 92 ? 2.482 -16.357 3.247 1.00 91.00 92 MET A C 1
ATOM 698 O O . MET A 1 92 ? 2.948 -16.556 2.129 1.00 91.00 92 MET A O 1
ATOM 702 N N . PHE A 1 93 ? 1.164 -16.286 3.458 1.00 89.69 93 PHE A N 1
ATOM 703 C CA . PHE A 1 93 ? 0.169 -16.476 2.396 1.00 89.69 93 PHE A CA 1
ATOM 704 C C . PHE A 1 93 ? 0.255 -15.395 1.318 1.00 89.69 93 PHE A C 1
ATOM 706 O O . PHE A 1 93 ? 0.142 -15.710 0.135 1.00 89.69 93 PHE A O 1
ATOM 713 N N . GLN A 1 94 ? 0.532 -14.147 1.703 1.00 90.25 94 GLN A N 1
ATOM 714 C CA . GLN A 1 94 ? 0.809 -13.078 0.748 1.00 90.25 94 GLN A CA 1
ATOM 715 C C . GLN A 1 94 ? 1.994 -13.433 -0.161 1.00 90.25 94 GLN A C 1
ATOM 717 O O . GLN A 1 94 ? 1.874 -13.333 -1.381 1.00 90.25 94 GLN A O 1
ATOM 722 N N . LYS A 1 95 ? 3.108 -13.917 0.407 1.00 91.31 95 LYS A N 1
ATOM 723 C CA . LYS A 1 95 ? 4.262 -14.348 -0.393 1.00 91.31 95 LYS A CA 1
ATOM 724 C C . LYS A 1 95 ? 3.977 -15.569 -1.257 1.00 91.31 95 LYS A C 1
ATOM 726 O O . LYS A 1 95 ? 4.444 -15.622 -2.390 1.00 91.31 95 LYS A O 1
ATOM 731 N N . PHE A 1 96 ? 3.165 -16.515 -0.793 1.00 91.06 96 PHE A N 1
ATOM 732 C CA . PHE A 1 96 ? 2.732 -17.621 -1.648 1.00 91.06 96 PHE A CA 1
ATOM 733 C C . PHE A 1 96 ? 1.914 -17.148 -2.852 1.00 91.06 96 PHE A C 1
ATOM 735 O O . PHE A 1 96 ? 2.121 -17.658 -3.950 1.00 91.06 96 PHE A O 1
ATOM 742 N N . ILE A 1 97 ? 1.033 -16.162 -2.683 1.00 90.25 97 ILE A N 1
ATOM 743 C CA . ILE A 1 97 ? 0.257 -15.598 -3.796 1.00 90.25 97 ILE A CA 1
ATOM 744 C C . ILE A 1 97 ? 1.163 -14.862 -4.780 1.00 90.25 97 ILE A C 1
ATOM 746 O O . ILE A 1 97 ? 1.055 -15.100 -5.979 1.00 90.25 97 ILE A O 1
ATOM 750 N N . GLU A 1 98 ? 2.092 -14.041 -4.291 1.00 91.50 98 GLU A N 1
ATOM 751 C CA . GLU A 1 98 ? 3.085 -13.346 -5.120 1.00 91.50 98 GLU A CA 1
ATOM 752 C C . GLU A 1 98 ? 3.886 -14.321 -5.991 1.00 91.50 98 GLU A C 1
ATOM 754 O O . GLU A 1 98 ? 3.937 -14.169 -7.212 1.00 91.50 98 GLU A O 1
ATOM 759 N N . VAL A 1 99 ? 4.450 -15.371 -5.383 1.00 91.88 99 VAL A N 1
ATOM 760 C CA . VAL A 1 99 ? 5.237 -16.384 -6.100 1.00 91.88 99 VAL A CA 1
ATOM 761 C C . VAL A 1 99 ? 4.386 -17.096 -7.150 1.00 91.88 99 VAL A C 1
ATOM 763 O O . VAL A 1 99 ? 4.819 -17.255 -8.290 1.00 91.88 99 VAL A O 1
ATOM 766 N N . ARG A 1 100 ? 3.156 -17.491 -6.802 1.00 90.56 100 ARG A N 1
ATOM 767 C CA . ARG A 1 100 ? 2.256 -18.182 -7.736 1.00 90.56 100 ARG A CA 1
ATOM 768 C C . ARG A 1 100 ? 1.798 -17.289 -8.879 1.00 90.56 100 ARG A C 1
ATOM 770 O O . ARG A 1 100 ? 1.723 -17.752 -10.014 1.00 90.56 100 ARG A O 1
ATOM 777 N N . PHE A 1 101 ? 1.520 -16.018 -8.614 1.00 91.00 101 PHE A N 1
ATOM 778 C CA . PHE A 1 101 ? 1.155 -15.062 -9.654 1.00 91.00 101 PHE A CA 1
ATOM 779 C C . PHE A 1 101 ? 2.324 -14.795 -10.597 1.00 91.00 101 PHE A C 1
ATOM 781 O O . PHE A 1 101 ? 2.124 -14.812 -11.810 1.00 91.00 101 PHE A O 1
ATOM 788 N N . ARG A 1 102 ? 3.543 -14.641 -10.064 1.00 92.75 102 ARG A N 1
ATOM 789 C CA . ARG A 1 102 ? 4.762 -14.516 -10.871 1.00 92.75 102 ARG A CA 1
ATOM 790 C C . ARG A 1 102 ? 4.984 -15.746 -11.750 1.00 92.75 102 ARG A C 1
ATOM 792 O O . ARG A 1 102 ? 5.217 -15.597 -12.944 1.00 92.75 102 ARG A O 1
ATOM 799 N N . GLU A 1 103 ? 4.873 -16.946 -11.180 1.00 91.94 103 GLU A N 1
ATOM 800 C CA . GLU A 1 103 ? 5.009 -18.215 -11.907 1.00 91.94 103 GLU A CA 1
ATOM 801 C C . GLU A 1 103 ? 4.001 -18.297 -13.065 1.00 91.94 103 GLU A C 1
ATOM 803 O O . GLU A 1 103 ? 4.381 -18.508 -14.216 1.00 91.94 103 GLU A O 1
ATOM 808 N N . ARG A 1 104 ? 2.713 -18.067 -12.786 1.00 90.75 104 ARG A N 1
ATOM 809 C CA . ARG A 1 104 ? 1.642 -18.143 -13.791 1.00 90.75 104 ARG A CA 1
ATOM 810 C C . ARG A 1 104 ? 1.791 -17.109 -14.893 1.00 90.75 104 ARG A C 1
ATOM 812 O O . ARG A 1 104 ? 1.698 -17.457 -16.070 1.00 90.75 104 ARG A O 1
ATOM 819 N N . LEU A 1 105 ? 2.005 -15.852 -14.515 1.00 92.38 105 LEU A N 1
ATOM 820 C CA . LEU A 1 105 ? 2.119 -14.758 -15.467 1.00 92.38 105 LEU A CA 1
ATOM 821 C C . LEU A 1 105 ? 3.378 -14.918 -16.325 1.00 92.38 105 LEU A C 1
ATOM 823 O O . LEU A 1 105 ? 3.298 -14.770 -17.541 1.00 92.38 105 LEU A O 1
ATOM 827 N N . GLY A 1 106 ? 4.500 -15.314 -15.717 1.00 92.62 106 GLY A N 1
ATOM 828 C CA . GLY A 1 106 ? 5.742 -15.614 -16.425 1.00 92.62 106 GLY A CA 1
ATOM 829 C C . GLY A 1 106 ? 5.571 -16.741 -17.444 1.00 92.62 106 GLY A C 1
ATOM 830 O O . GLY A 1 106 ? 5.868 -16.549 -18.618 1.00 92.62 106 GLY A O 1
ATOM 831 N N . VAL A 1 107 ? 5.007 -17.887 -17.042 1.00 93.00 107 VAL A N 1
ATOM 832 C CA . VAL A 1 107 ? 4.766 -19.020 -17.958 1.00 93.00 107 VAL A CA 1
ATOM 833 C C . VAL A 1 107 ? 3.825 -18.632 -19.103 1.00 93.00 107 VAL A C 1
ATOM 835 O O . VAL A 1 107 ? 4.087 -18.970 -20.258 1.00 93.00 107 VAL A O 1
ATOM 838 N N . TYR A 1 108 ? 2.754 -17.888 -18.813 1.00 92.31 108 TYR A N 1
ATOM 839 C CA . TYR A 1 108 ? 1.821 -17.416 -19.837 1.00 92.31 108 TYR A CA 1
ATOM 840 C C . TYR A 1 108 ? 2.492 -16.471 -20.845 1.00 92.31 108 TYR A C 1
ATOM 842 O O . TYR A 1 108 ? 2.320 -16.625 -22.057 1.00 92.31 108 TYR A O 1
ATOM 850 N N . LEU A 1 109 ? 3.280 -15.508 -20.358 1.00 91.94 109 LEU A N 1
ATOM 851 C CA . LEU A 1 109 ? 3.972 -14.549 -21.213 1.00 91.94 109 LEU A CA 1
ATOM 852 C C . LEU A 1 109 ? 5.103 -15.202 -22.011 1.00 91.94 109 LEU A C 1
ATOM 854 O O . LEU A 1 109 ? 5.239 -14.891 -23.189 1.00 91.94 109 LEU A O 1
ATOM 858 N N . HIS A 1 110 ? 5.854 -16.144 -21.432 1.00 92.19 110 HIS A N 1
ATOM 859 C CA . HIS A 1 110 ? 6.848 -16.935 -22.166 1.00 92.19 110 HIS A CA 1
ATOM 860 C C . HIS A 1 110 ? 6.205 -17.706 -23.322 1.00 92.19 110 HIS A C 1
ATOM 862 O O . HIS A 1 110 ? 6.722 -17.680 -24.439 1.00 92.19 110 HIS A O 1
ATOM 868 N N . GLY A 1 111 ? 5.044 -18.327 -23.082 1.00 92.62 111 GLY A N 1
ATOM 869 C CA . GLY A 1 111 ? 4.275 -19.000 -24.128 1.00 92.62 111 GLY A CA 1
ATOM 870 C C . GLY A 1 111 ? 3.892 -18.054 -25.267 1.00 92.62 111 GLY A C 1
ATOM 871 O O . GLY A 1 111 ? 4.125 -18.371 -26.428 1.00 92.62 111 GLY A O 1
ATOM 872 N N . LYS A 1 112 ? 3.376 -16.860 -24.945 1.00 90.56 112 LYS A N 1
ATOM 873 C CA . LYS A 1 112 ? 2.978 -15.853 -25.946 1.00 90.56 112 LYS A CA 1
ATOM 874 C C . LYS A 1 112 ? 4.154 -15.203 -26.673 1.00 90.56 112 LYS A C 1
ATOM 876 O O . LYS A 1 112 ? 4.034 -14.875 -27.850 1.00 90.56 112 LYS A O 1
ATOM 881 N N . TYR A 1 113 ? 5.276 -15.016 -25.988 1.00 89.62 113 TYR A N 1
ATOM 882 C CA . TYR A 1 113 ? 6.482 -14.415 -26.549 1.00 89.62 113 TYR A CA 1
ATOM 883 C C . TYR A 1 113 ? 7.148 -15.325 -27.591 1.00 89.62 113 TYR A C 1
ATOM 885 O O . TYR A 1 113 ? 7.616 -14.850 -28.627 1.00 89.62 113 TYR A O 1
ATOM 893 N N . LEU A 1 114 ? 7.151 -16.639 -27.346 1.00 90.75 114 LEU A N 1
ATOM 894 C CA . LEU A 1 114 ? 7.738 -17.630 -28.253 1.00 90.75 114 LEU A CA 1
ATOM 895 C C . LEU A 1 114 ? 6.776 -18.103 -29.359 1.00 90.75 114 LEU A C 1
ATOM 897 O O . LEU A 1 114 ? 7.204 -18.758 -30.308 1.00 90.75 114 LEU A O 1
ATOM 901 N N . GLU A 1 115 ? 5.494 -17.746 -29.286 1.00 92.50 115 GLU A N 1
ATOM 902 C CA . GLU A 1 115 ? 4.496 -18.067 -30.309 1.00 92.50 115 GLU A CA 1
ATOM 903 C C . GLU A 1 115 ? 4.734 -17.254 -31.601 1.00 92.50 115 GLU A C 1
ATOM 905 O O . GLU A 1 115 ? 5.053 -16.070 -31.546 1.00 92.50 115 GLU A O 1
ATOM 910 N N . ASN A 1 116 ? 4.570 -17.864 -32.783 1.00 86.94 116 ASN A N 1
ATOM 911 C CA . ASN A 1 116 ? 4.514 -17.182 -34.092 1.00 86.94 116 ASN A CA 1
ATOM 912 C C . ASN A 1 116 ? 5.648 -16.179 -34.409 1.00 86.94 116 ASN A C 1
ATOM 914 O O . ASN A 1 116 ? 5.431 -15.198 -35.118 1.00 86.94 116 ASN A O 1
ATOM 918 N N . ARG A 1 117 ? 6.874 -16.419 -33.917 1.00 85.38 117 ARG A N 1
ATOM 919 C CA . ARG A 1 117 ? 8.022 -15.493 -34.055 1.00 85.38 117 ARG A CA 1
ATOM 920 C C . ARG A 1 117 ? 7.769 -14.101 -33.443 1.00 85.38 117 ARG A C 1
ATOM 922 O O . ARG A 1 117 ? 8.443 -13.140 -33.821 1.00 85.38 117 ARG A O 1
ATOM 929 N N . CYS A 1 118 ? 6.854 -13.989 -32.475 1.00 84.62 118 CYS A N 1
ATOM 930 C CA . CYS A 1 118 ? 6.584 -12.751 -31.741 1.00 84.62 118 CYS A CA 1
ATOM 931 C C . CYS A 1 118 ? 7.858 -12.159 -31.128 1.00 84.62 118 CYS A C 1
ATOM 933 O O . CYS A 1 118 ? 8.036 -10.948 -31.186 1.00 84.62 118 CYS A O 1
ATOM 935 N N . TYR A 1 119 ? 8.781 -12.988 -30.631 1.00 85.44 119 TYR A N 1
ATOM 936 C CA . TYR A 1 119 ? 10.075 -12.535 -30.111 1.00 85.44 119 TYR A CA 1
ATOM 937 C C . TYR A 1 119 ? 10.885 -11.692 -31.110 1.00 85.44 119 TYR A C 1
ATOM 939 O O . TYR A 1 119 ? 11.532 -10.727 -30.716 1.00 85.44 119 TYR A O 1
ATOM 947 N N . TYR A 1 120 ? 10.825 -12.022 -32.404 1.00 85.00 120 TYR A N 1
ATOM 948 C CA . TYR A 1 120 ? 11.537 -11.295 -33.456 1.00 85.00 120 TYR A CA 1
ATOM 949 C C . TYR A 1 120 ? 10.825 -9.990 -33.823 1.00 85.00 120 TYR A C 1
ATOM 951 O O . TYR A 1 120 ? 11.453 -8.949 -34.005 1.00 85.00 120 TYR A O 1
ATOM 959 N N . GLN A 1 121 ? 9.493 -10.023 -33.906 1.00 82.25 121 GLN A N 1
ATOM 960 C CA . GLN A 1 121 ? 8.704 -8.819 -34.174 1.00 82.25 121 GLN A CA 1
ATOM 961 C C . GLN A 1 121 ? 8.823 -7.817 -33.026 1.00 82.25 121 GLN A C 1
ATOM 963 O O . GLN A 1 121 ? 8.997 -6.625 -33.259 1.00 82.25 121 GLN A O 1
ATOM 968 N N . ALA A 1 122 ? 8.796 -8.309 -31.793 1.00 79.94 122 ALA A N 1
ATOM 969 C CA . ALA A 1 122 ? 8.866 -7.490 -30.603 1.00 79.94 122 ALA A CA 1
ATOM 970 C C . ALA A 1 122 ? 10.249 -6.867 -30.366 1.00 79.94 122 ALA A C 1
ATOM 972 O O . ALA A 1 122 ? 10.317 -5.773 -29.818 1.00 79.94 122 ALA A O 1
ATOM 973 N N . SER A 1 123 ? 11.337 -7.520 -30.794 1.00 78.19 123 SER A N 1
ATOM 974 C CA . SER A 1 123 ? 12.681 -6.929 -30.739 1.00 78.19 123 SER A CA 1
ATOM 975 C C . SER A 1 123 ? 12.932 -5.900 -31.845 1.00 78.19 123 SER A C 1
ATOM 977 O O . SER A 1 123 ? 13.770 -5.017 -31.682 1.00 78.19 123 SER A O 1
ATOM 979 N N . THR A 1 124 ? 12.212 -6.004 -32.965 1.00 77.94 124 THR A N 1
ATOM 980 C CA . THR A 1 124 ? 12.398 -5.138 -34.141 1.00 77.94 124 THR A CA 1
ATOM 981 C C . THR A 1 124 ? 11.458 -3.923 -34.129 1.00 77.94 124 THR A C 1
ATOM 983 O O . THR A 1 124 ? 11.754 -2.899 -34.742 1.00 77.94 124 THR A O 1
ATOM 986 N N . GLN A 1 125 ? 10.316 -4.004 -33.439 1.00 74.50 125 GLN A N 1
ATOM 987 C CA . GLN A 1 125 ? 9.344 -2.912 -33.357 1.00 74.50 125 GLN A CA 1
ATOM 988 C C . GLN A 1 125 ? 9.750 -1.837 -32.341 1.00 74.50 125 GLN A C 1
ATOM 990 O O . GLN A 1 125 ? 9.951 -2.108 -31.161 1.00 74.50 125 GLN A O 1
ATOM 995 N N . VAL A 1 126 ? 9.748 -0.578 -32.788 1.00 65.62 126 VAL A N 1
ATOM 996 C CA . VAL A 1 126 ? 10.028 0.607 -31.950 1.00 65.62 126 VAL A CA 1
ATOM 997 C C . VAL A 1 126 ? 8.947 0.830 -30.875 1.00 65.62 126 VAL A C 1
ATOM 999 O O . VAL A 1 126 ? 9.210 1.446 -29.843 1.00 65.62 126 VAL A O 1
ATOM 1002 N N . ASP A 1 127 ? 7.738 0.299 -31.080 1.00 70.69 127 ASP A N 1
ATOM 1003 C CA . ASP A 1 127 ? 6.579 0.523 -30.206 1.00 70.69 127 ASP A CA 1
ATOM 1004 C C . ASP A 1 127 ? 6.620 -0.261 -28.877 1.00 70.69 127 ASP A C 1
ATOM 1006 O O . ASP A 1 127 ? 5.896 0.087 -27.935 1.00 70.69 127 ASP A O 1
ATOM 1010 N N . LEU A 1 128 ? 7.473 -1.290 -28.760 1.00 70.69 128 LEU A N 1
ATOM 1011 C CA . LEU A 1 128 ? 7.658 -2.084 -27.536 1.00 70.69 128 LEU A CA 1
ATOM 1012 C C . LEU A 1 128 ? 9.097 -1.980 -26.990 1.00 70.69 128 LEU A C 1
ATOM 1014 O O . LEU A 1 128 ? 9.845 -2.956 -26.989 1.00 70.69 128 LEU A O 1
ATOM 1018 N N . PRO A 1 129 ? 9.505 -0.810 -26.463 1.00 72.81 129 PRO A N 1
ATOM 1019 C CA . PRO A 1 129 ? 10.822 -0.677 -25.853 1.00 72.81 129 PRO A CA 1
ATOM 1020 C C . PRO A 1 129 ? 10.935 -1.531 -24.580 1.00 72.81 129 PRO A C 1
ATOM 1022 O O . PRO A 1 129 ? 9.973 -1.632 -23.804 1.00 72.81 129 PRO A O 1
ATOM 1025 N N . ASN A 1 130 ? 12.138 -2.072 -24.358 1.00 81.75 130 ASN A N 1
ATOM 1026 C CA . ASN A 1 130 ? 12.571 -2.812 -23.163 1.00 81.75 130 ASN A CA 1
ATOM 1027 C C . ASN A 1 130 ? 11.700 -4.040 -22.845 1.00 81.75 130 ASN A C 1
ATOM 1029 O O . ASN A 1 130 ? 11.154 -4.171 -21.747 1.00 81.75 130 ASN A O 1
ATOM 1033 N N . ILE A 1 131 ? 11.493 -4.926 -23.824 1.00 85.06 131 ILE A N 1
ATOM 1034 C CA . ILE A 1 131 ? 10.635 -6.102 -23.625 1.00 85.06 131 ILE A CA 1
ATOM 1035 C C . ILE A 1 131 ? 11.213 -7.116 -22.632 1.00 85.06 131 ILE A C 1
ATOM 1037 O O . ILE A 1 131 ? 10.461 -7.782 -21.926 1.00 85.06 131 ILE A O 1
ATOM 1041 N N . ASP A 1 132 ? 12.536 -7.195 -22.550 1.00 85.19 132 ASP A N 1
ATOM 1042 C CA . ASP A 1 132 ? 13.289 -7.962 -21.564 1.00 85.19 132 ASP A CA 1
ATOM 1043 C C . ASP A 1 132 ? 12.947 -7.521 -20.137 1.00 85.19 132 ASP A C 1
ATOM 1045 O O . ASP A 1 132 ? 12.577 -8.356 -19.309 1.00 85.19 132 ASP A O 1
ATOM 1049 N N . GLN A 1 133 ? 12.951 -6.210 -19.880 1.00 87.12 133 GLN A N 1
ATOM 1050 C CA . GLN A 1 133 ? 12.535 -5.640 -18.598 1.00 87.12 133 GLN A CA 1
ATOM 1051 C C . GLN A 1 133 ? 11.060 -5.945 -18.302 1.00 87.12 133 GLN A C 1
ATOM 1053 O O . GLN A 1 133 ? 10.710 -6.351 -17.192 1.00 87.12 133 GLN A O 1
ATOM 1058 N N . ARG A 1 134 ? 10.192 -5.827 -19.316 1.00 88.06 134 ARG A N 1
ATOM 1059 C CA . ARG A 1 134 ? 8.755 -6.103 -19.164 1.00 88.06 134 ARG A CA 1
ATOM 1060 C C . ARG A 1 134 ? 8.453 -7.557 -18.829 1.00 88.06 134 ARG A C 1
ATOM 1062 O O . ARG A 1 134 ? 7.504 -7.827 -18.103 1.00 88.06 134 ARG A O 1
ATOM 1069 N N . LEU A 1 135 ? 9.216 -8.491 -19.390 1.00 89.19 135 LEU A N 1
ATOM 1070 C CA . LEU A 1 135 ? 9.022 -9.928 -19.194 1.00 89.19 135 LEU A CA 1
ATOM 1071 C C . LEU A 1 135 ? 9.603 -10.416 -17.857 1.00 89.19 135 LEU A C 1
ATOM 1073 O O . LEU A 1 135 ? 9.233 -11.490 -17.387 1.00 89.19 135 LEU A O 1
ATOM 1077 N N . THR A 1 136 ? 10.494 -9.629 -17.248 1.00 90.12 136 THR A N 1
ATOM 1078 C CA . THR A 1 136 ? 11.221 -9.980 -16.024 1.00 90.12 136 THR A CA 1
ATOM 1079 C C . THR A 1 136 ? 10.797 -9.103 -14.843 1.00 90.12 136 THR A C 1
ATOM 1081 O O . THR A 1 136 ? 9.914 -9.492 -14.076 1.00 90.12 136 THR A O 1
ATOM 1084 N N . GLU A 1 137 ? 11.398 -7.923 -14.705 1.00 91.12 137 GLU A N 1
ATOM 1085 C CA . GLU A 1 137 ? 11.216 -7.008 -13.576 1.00 91.12 137 GLU A CA 1
ATOM 1086 C C . GLU A 1 137 ? 9.769 -6.531 -13.442 1.00 91.12 137 GLU A C 1
ATOM 1088 O O . GLU A 1 137 ? 9.223 -6.534 -12.341 1.00 91.12 137 GLU A O 1
ATOM 1093 N N . ASP A 1 138 ? 9.109 -6.156 -14.540 1.00 91.25 138 ASP A N 1
ATOM 1094 C CA . ASP A 1 138 ? 7.744 -5.623 -14.449 1.00 91.25 138 ASP A CA 1
ATOM 1095 C C . ASP A 1 138 ? 6.733 -6.698 -14.034 1.00 91.25 138 ASP A C 1
ATOM 1097 O O . ASP A 1 138 ? 5.784 -6.400 -13.308 1.00 91.25 138 ASP A O 1
ATOM 1101 N N . VAL A 1 139 ? 6.936 -7.954 -14.445 1.00 92.88 139 VAL A N 1
ATOM 1102 C CA . VAL A 1 139 ? 6.104 -9.093 -14.017 1.00 92.88 139 VAL A CA 1
ATOM 1103 C C . VAL A 1 139 ? 6.280 -9.357 -12.525 1.00 92.88 139 VAL A C 1
ATOM 1105 O O . VAL A 1 139 ? 5.294 -9.582 -11.821 1.00 92.88 139 VAL A O 1
ATOM 1108 N N . GLU A 1 140 ? 7.519 -9.308 -12.037 1.00 92.75 140 GLU A N 1
ATOM 1109 C CA . GLU A 1 140 ? 7.827 -9.431 -10.613 1.00 92.75 140 GLU A CA 1
ATOM 1110 C C . GLU A 1 140 ? 7.186 -8.300 -9.804 1.00 92.75 140 GLU A C 1
ATOM 1112 O O . GLU A 1 140 ? 6.404 -8.563 -8.889 1.00 92.75 140 GLU A O 1
ATOM 1117 N N . ASN A 1 141 ? 7.435 -7.051 -10.197 1.00 93.00 141 ASN A N 1
ATOM 1118 C CA . ASN A 1 141 ? 6.884 -5.870 -9.541 1.00 93.00 141 ASN A CA 1
ATOM 1119 C C . ASN A 1 141 ? 5.350 -5.877 -9.558 1.00 93.00 141 ASN A C 1
ATOM 1121 O O . ASN A 1 141 ? 4.714 -5.526 -8.563 1.00 93.00 141 ASN A O 1
ATOM 1125 N N . PHE A 1 142 ? 4.736 -6.322 -10.658 1.00 92.31 142 PHE A N 1
ATOM 1126 C CA . PHE A 1 142 ? 3.287 -6.464 -10.756 1.00 92.31 142 PHE A CA 1
ATOM 1127 C C . PHE A 1 142 ? 2.741 -7.520 -9.787 1.00 92.31 142 PHE A C 1
ATOM 1129 O O . PHE A 1 142 ? 1.751 -7.261 -9.101 1.00 92.31 142 PHE A O 1
ATOM 1136 N N . ALA A 1 143 ? 3.376 -8.695 -9.705 1.00 91.50 143 ALA A N 1
ATOM 1137 C CA . ALA A 1 143 ? 2.959 -9.771 -8.805 1.00 91.50 143 ALA A CA 1
ATOM 1138 C C . ALA A 1 143 ? 3.057 -9.356 -7.326 1.00 91.50 143 ALA A C 1
ATOM 1140 O O . ALA A 1 143 ? 2.141 -9.637 -6.546 1.00 91.50 143 ALA A O 1
ATOM 1141 N N . VAL A 1 144 ? 4.117 -8.631 -6.958 1.00 92.19 144 VAL A N 1
ATOM 1142 C CA . VAL A 1 144 ? 4.268 -8.024 -5.627 1.00 92.19 144 VAL A CA 1
ATOM 1143 C C . VAL A 1 144 ? 3.127 -7.036 -5.382 1.00 92.19 144 VAL A C 1
ATOM 1145 O O . VAL A 1 144 ? 2.337 -7.227 -4.455 1.00 92.19 144 VAL A O 1
ATOM 1148 N N . ALA A 1 145 ? 2.973 -6.043 -6.261 1.00 91.25 145 ALA A N 1
ATOM 1149 C CA . ALA A 1 145 ? 2.019 -4.953 -6.086 1.00 91.25 145 ALA A CA 1
ATOM 1150 C C . ALA A 1 145 ? 0.565 -5.437 -5.977 1.00 91.25 145 ALA A C 1
ATOM 1152 O O . ALA A 1 145 ? -0.188 -4.941 -5.142 1.00 91.25 145 ALA A O 1
ATOM 1153 N N . ILE A 1 146 ? 0.150 -6.422 -6.783 1.00 89.06 146 ILE A N 1
ATOM 1154 C CA . ILE A 1 146 ? -1.227 -6.932 -6.736 1.00 89.06 146 ILE A CA 1
ATOM 1155 C C . ILE A 1 146 ? -1.498 -7.752 -5.463 1.00 89.06 146 ILE A C 1
ATOM 1157 O O . ILE A 1 146 ? -2.587 -7.664 -4.893 1.00 89.06 146 ILE A O 1
ATOM 1161 N N . SER A 1 147 ? -0.505 -8.511 -4.982 1.00 87.31 147 SER A N 1
ATOM 1162 C CA . SER A 1 147 ? -0.613 -9.278 -3.731 1.00 87.31 147 SER A CA 1
ATOM 1163 C C . SER A 1 147 ? -0.670 -8.360 -2.501 1.00 87.31 147 SER A C 1
ATOM 1165 O O . SER A 1 147 ? -1.398 -8.617 -1.536 1.00 87.31 147 SER A O 1
ATOM 1167 N N . GLU A 1 148 ? 0.067 -7.249 -2.550 1.00 87.38 148 GLU A N 1
ATOM 1168 C CA . GLU A 1 148 ? 0.034 -6.184 -1.554 1.00 87.38 148 GLU A CA 1
ATOM 1169 C C . GLU A 1 148 ? -1.301 -5.446 -1.579 1.00 87.38 148 GLU A C 1
ATOM 1171 O O . GLU A 1 148 ? -1.920 -5.280 -0.526 1.00 87.38 148 GLU A O 1
ATOM 1176 N N . LEU A 1 149 ? -1.790 -5.075 -2.765 1.00 86.56 149 LEU A N 1
ATOM 1177 C CA . LEU A 1 149 ? -3.054 -4.361 -2.932 1.00 86.56 149 LEU A CA 1
ATOM 1178 C C . LEU A 1 149 ? -4.224 -5.121 -2.298 1.00 86.56 149 LEU A C 1
ATOM 1180 O O . LEU A 1 149 ? -5.022 -4.522 -1.580 1.00 86.56 149 LEU A O 1
ATOM 1184 N N . TYR A 1 150 ? -4.282 -6.445 -2.480 1.00 81.56 150 TYR A N 1
ATOM 1185 C CA . TYR A 1 150 ? -5.295 -7.292 -1.845 1.00 81.56 150 TYR A CA 1
ATOM 1186 C C . TYR A 1 150 ? -5.342 -7.082 -0.324 1.00 81.56 150 TYR A C 1
ATOM 1188 O O . TYR A 1 150 ? -6.398 -6.815 0.246 1.00 81.56 150 TYR A O 1
ATOM 1196 N N . ASN A 1 151 ? -4.184 -7.119 0.340 1.00 78.94 151 ASN A N 1
ATOM 1197 C CA . ASN A 1 151 ? -4.093 -6.888 1.780 1.00 78.94 151 ASN A CA 1
ATOM 1198 C C . ASN A 1 151 ? -4.392 -5.439 2.171 1.00 78.94 151 ASN A C 1
ATOM 1200 O O . ASN A 1 151 ? -5.081 -5.210 3.161 1.00 78.94 151 ASN A O 1
ATOM 1204 N N . HIS A 1 152 ? -3.838 -4.471 1.444 1.00 83.25 152 HIS A N 1
ATOM 1205 C CA . HIS A 1 152 ? -3.961 -3.054 1.778 1.00 83.25 152 HIS A CA 1
ATOM 1206 C C . HIS A 1 152 ? -5.374 -2.510 1.572 1.00 83.25 152 HIS A C 1
ATOM 1208 O O . HIS A 1 152 ? -5.744 -1.550 2.240 1.00 83.25 152 HIS A O 1
ATOM 1214 N N . THR A 1 153 ? -6.175 -3.121 0.700 1.00 83.88 153 THR A N 1
ATOM 1215 C CA . THR A 1 153 ? -7.569 -2.723 0.477 1.00 83.88 153 THR A CA 1
ATOM 1216 C C . THR A 1 153 ? -8.548 -3.532 1.323 1.00 83.88 153 THR A C 1
ATOM 1218 O O . THR A 1 153 ? -9.461 -2.953 1.910 1.00 83.88 153 THR A O 1
ATOM 1221 N N . LEU A 1 154 ? -8.369 -4.854 1.432 1.00 78.75 154 LEU A N 1
ATOM 1222 C CA . LEU A 1 154 ? -9.329 -5.685 2.163 1.00 78.75 154 LEU A CA 1
ATOM 1223 C C . LEU A 1 154 ? -9.203 -5.572 3.677 1.00 78.75 154 LEU A C 1
ATOM 1225 O O . LEU A 1 154 ? -10.233 -5.658 4.340 1.00 78.75 154 LEU A O 1
ATOM 1229 N N . LYS A 1 155 ? -7.995 -5.350 4.227 1.00 79.81 155 LYS A N 1
ATOM 1230 C CA . LYS A 1 155 ? -7.828 -5.144 5.680 1.00 79.81 155 LYS A CA 1
ATOM 1231 C C . LYS A 1 155 ? -8.675 -3.966 6.166 1.00 79.81 155 LYS A C 1
ATOM 1233 O O . LYS A 1 155 ? -9.595 -4.216 6.937 1.00 79.81 155 LYS A O 1
ATOM 1238 N N . PRO A 1 156 ? -8.484 -2.725 5.663 1.00 84.44 156 PRO A N 1
ATOM 1239 C CA . PRO A 1 156 ? -9.275 -1.594 6.137 1.00 84.44 156 PRO A CA 1
ATOM 1240 C C . PRO A 1 156 ? -10.769 -1.763 5.871 1.00 84.44 156 PRO A C 1
ATOM 1242 O O . PRO A 1 156 ? -11.582 -1.325 6.674 1.00 84.44 156 PRO A O 1
ATOM 1245 N N . PHE A 1 157 ? -11.150 -2.405 4.762 1.00 82.94 157 PHE A N 1
ATOM 1246 C CA . PHE A 1 157 ? -12.558 -2.651 4.463 1.00 82.94 157 PHE A CA 1
ATOM 1247 C C . PHE A 1 157 ? -13.214 -3.583 5.492 1.00 82.94 157 PHE A C 1
ATOM 1249 O O . PHE A 1 157 ? -14.272 -3.255 6.029 1.00 82.94 157 PHE A O 1
ATOM 1256 N N . LEU A 1 158 ? -12.581 -4.722 5.792 1.00 80.12 158 LEU A N 1
ATOM 1257 C CA . LEU A 1 158 ? -13.074 -5.662 6.799 1.00 80.12 158 LEU A CA 1
ATOM 1258 C C . LEU A 1 158 ? -13.082 -5.036 8.191 1.00 80.12 158 LEU A C 1
ATOM 1260 O O . LEU A 1 158 ? -14.080 -5.169 8.897 1.00 80.12 158 LEU A O 1
ATOM 1264 N N . ASP A 1 159 ? -12.023 -4.310 8.548 1.00 80.12 159 ASP A N 1
ATOM 1265 C CA . ASP A 1 159 ? -11.932 -3.612 9.828 1.00 80.12 159 ASP A CA 1
ATOM 1266 C C . ASP A 1 159 ? -13.074 -2.594 9.969 1.00 80.12 159 ASP A C 1
ATOM 1268 O O . ASP A 1 159 ? -13.772 -2.589 10.979 1.00 80.12 159 ASP A O 1
ATOM 1272 N N . VAL A 1 160 ? -13.361 -1.795 8.931 1.00 84.12 160 VAL A N 1
ATOM 1273 C CA . VAL A 1 160 ? -14.500 -0.863 8.941 1.00 84.12 160 VAL A CA 1
ATOM 1274 C C . VAL A 1 160 ? -15.819 -1.607 9.132 1.00 84.12 160 VAL A C 1
ATOM 1276 O O . VAL A 1 160 ? -16.609 -1.187 9.970 1.00 84.12 160 VAL A O 1
ATOM 1279 N N . VAL A 1 161 ? -16.081 -2.701 8.412 1.00 83.69 161 VAL A N 1
ATOM 1280 C CA . VAL A 1 161 ? -17.345 -3.457 8.530 1.00 83.69 161 VAL A CA 1
ATOM 1281 C C . VAL A 1 161 ? -17.514 -4.078 9.921 1.00 83.69 161 VAL A C 1
ATOM 1283 O O . VAL A 1 161 ? -18.601 -4.010 10.501 1.00 83.69 161 VAL A O 1
ATOM 1286 N N . LEU A 1 162 ? -16.454 -4.665 10.475 1.00 77.62 162 LEU A N 1
ATOM 1287 C CA . LEU A 1 162 ? -16.494 -5.300 11.792 1.00 77.62 162 LEU A CA 1
ATOM 1288 C C . LEU A 1 162 ? -16.628 -4.265 12.910 1.00 77.62 162 LEU A C 1
ATOM 1290 O O . LEU A 1 162 ? -17.529 -4.398 13.739 1.00 77.62 162 LEU A O 1
ATOM 1294 N N . PHE A 1 163 ? -15.848 -3.180 12.874 1.00 76.25 163 PHE A N 1
ATOM 1295 C CA . PHE A 1 163 ? -15.988 -2.088 13.840 1.00 76.25 163 PHE A CA 1
ATOM 1296 C C . PHE A 1 163 ? -17.351 -1.408 13.747 1.00 76.25 163 PHE A C 1
ATOM 1298 O O . PHE A 1 163 ? -17.960 -1.116 14.769 1.00 76.25 163 PHE A O 1
ATOM 1305 N N . THR A 1 164 ? -17.874 -1.221 12.535 1.00 83.06 164 THR A N 1
ATOM 1306 C CA . THR A 1 164 ? -19.242 -0.735 12.296 1.00 83.06 164 THR A CA 1
ATOM 1307 C C . THR A 1 164 ? -20.261 -1.612 13.018 1.00 83.06 164 THR A C 1
ATOM 1309 O O . THR A 1 164 ? -21.156 -1.098 13.685 1.00 83.06 164 THR A O 1
ATOM 1312 N N . ARG A 1 165 ? -20.136 -2.938 12.912 1.00 81.75 165 ARG A N 1
ATOM 1313 C CA . ARG A 1 165 ? -21.052 -3.876 13.568 1.00 81.75 165 ARG A CA 1
ATOM 1314 C C . ARG A 1 165 ? -20.900 -3.859 15.090 1.00 81.75 165 ARG A C 1
ATOM 1316 O O . ARG A 1 165 ? -21.909 -3.786 15.783 1.00 81.75 165 ARG A O 1
ATOM 1323 N N . SER A 1 166 ? -19.668 -3.922 15.588 1.00 76.12 166 SER A N 1
ATOM 1324 C CA . SER A 1 166 ? -19.363 -3.929 17.024 1.00 76.12 166 SER A CA 1
ATOM 1325 C C . SER A 1 166 ? -19.849 -2.641 17.701 1.00 76.12 166 SER A C 1
ATOM 1327 O O . SER A 1 166 ? -20.608 -2.680 18.669 1.00 76.12 166 SER A O 1
ATOM 1329 N N . LEU A 1 167 ? -19.540 -1.482 17.111 1.00 74.75 167 LEU A N 1
ATOM 1330 C CA . LEU A 1 167 ? -19.952 -0.179 17.633 1.00 74.75 167 LEU A CA 1
ATOM 1331 C C . LEU A 1 167 ? -21.478 -0.007 17.630 1.00 74.75 167 LEU A C 1
ATOM 1333 O O . LEU A 1 167 ? -22.032 0.562 18.572 1.00 74.75 167 LEU A O 1
ATOM 1337 N N . SER A 1 168 ? -22.169 -0.558 16.626 1.00 79.25 168 SER A N 1
ATOM 1338 C CA . SER A 1 168 ? -23.634 -0.523 16.550 1.00 79.25 168 SER A CA 1
ATOM 1339 C C . SER A 1 168 ? -24.300 -1.260 17.704 1.00 79.25 168 SER A C 1
ATOM 1341 O O . SER A 1 168 ? -25.383 -0.854 18.128 1.00 79.25 168 SER A O 1
ATOM 1343 N N . GLN A 1 169 ? -23.691 -2.346 18.189 1.00 78.31 169 GLN A N 1
ATOM 1344 C CA . GLN A 1 169 ? -24.223 -3.131 19.304 1.00 78.31 169 GLN A CA 1
ATOM 1345 C C . GLN A 1 169 ? -24.036 -2.411 20.643 1.00 78.31 169 GLN A C 1
ATOM 1347 O O . GLN A 1 169 ? -24.882 -2.547 21.522 1.00 78.31 169 GLN A O 1
ATOM 1352 N N . VAL A 1 170 ? -22.968 -1.619 20.781 1.00 74.75 170 VAL A N 1
ATOM 1353 C CA . VAL A 1 170 ? -22.644 -0.898 22.021 1.00 74.75 170 VAL A CA 1
ATOM 1354 C C . VAL A 1 170 ? -23.352 0.459 22.112 1.00 74.75 170 VAL A C 1
ATOM 1356 O O . VAL A 1 170 ? -23.875 0.803 23.166 1.00 74.75 170 VAL A O 1
ATOM 1359 N N . MET A 1 171 ? -23.379 1.246 21.029 1.00 73.81 171 MET A N 1
ATOM 1360 C CA . MET A 1 171 ? -23.831 2.652 21.055 1.00 73.81 171 MET A CA 1
ATOM 1361 C C . MET A 1 171 ? -25.180 2.914 20.377 1.00 73.81 171 MET A C 1
ATOM 1363 O O . MET A 1 171 ? -25.702 4.032 20.450 1.00 73.81 171 MET A O 1
ATOM 1367 N N . GLY A 1 172 ? -25.745 1.906 19.710 1.00 79.81 172 GLY A N 1
ATOM 1368 C CA . GLY A 1 172 ? -26.993 2.012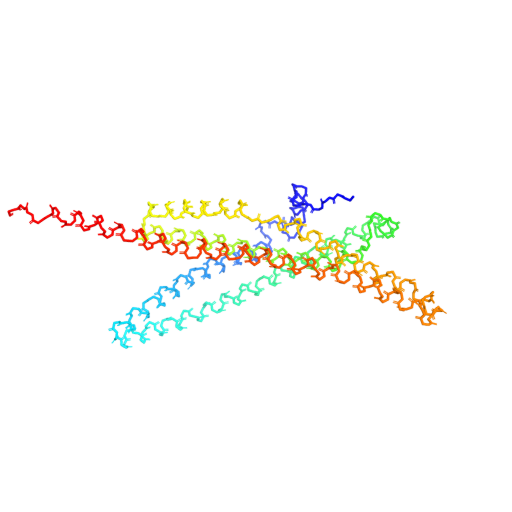 18.962 1.00 79.81 172 GLY A CA 1
ATOM 1369 C C . GLY A 1 172 ? -26.869 2.768 17.630 1.00 79.81 172 GLY A C 1
ATOM 1370 O O . GLY A 1 172 ? -25.979 3.590 17.403 1.00 79.81 172 GLY A O 1
ATOM 1371 N N . TYR A 1 173 ? -27.820 2.511 16.728 1.00 79.81 173 TYR A N 1
ATOM 1372 C CA . TYR A 1 173 ? -27.792 3.016 15.348 1.00 79.81 173 TYR A CA 1
ATOM 1373 C C . TYR A 1 173 ? -27.819 4.551 15.228 1.00 79.81 173 TYR A C 1
ATOM 1375 O O . TYR A 1 173 ? -27.237 5.101 14.293 1.00 79.81 173 TYR A O 1
ATOM 1383 N N . LYS A 1 174 ? -28.467 5.258 16.168 1.00 79.06 174 LYS A N 1
ATOM 1384 C CA . LYS A 1 174 ? -28.571 6.731 16.145 1.00 79.06 174 LYS A CA 1
ATOM 1385 C C . LYS A 1 174 ? -27.204 7.401 16.317 1.00 79.06 174 LYS A C 1
ATOM 1387 O O . LYS A 1 174 ? -26.844 8.266 15.524 1.00 79.06 174 LYS A O 1
ATOM 1392 N N . THR A 1 175 ? -26.426 6.969 17.308 1.00 77.12 175 THR A N 1
ATOM 1393 C CA . THR A 1 175 ? -25.084 7.504 17.598 1.00 77.12 175 THR A CA 1
ATOM 1394 C C . THR A 1 175 ? -24.131 7.257 16.431 1.00 77.12 175 THR A C 1
ATOM 1396 O O . THR A 1 175 ? -23.362 8.134 16.039 1.00 77.12 175 THR A O 1
ATOM 1399 N N . GLN A 1 176 ? -24.235 6.081 15.816 1.00 80.31 176 GLN A N 1
ATOM 1400 C CA . GLN A 1 176 ? -23.396 5.697 14.690 1.00 80.31 176 GLN A CA 1
ATOM 1401 C C . GLN A 1 176 ? -23.697 6.483 13.409 1.00 80.31 176 GLN A C 1
ATOM 1403 O O . GLN A 1 176 ? -22.771 6.884 12.706 1.00 80.31 176 GLN A O 1
ATOM 1408 N N . ALA A 1 177 ? -24.971 6.769 13.128 1.00 83.12 177 ALA A N 1
ATOM 1409 C CA . ALA A 1 177 ? -25.347 7.637 12.014 1.00 83.12 177 ALA A CA 1
ATOM 1410 C C . ALA A 1 177 ? -24.775 9.058 12.181 1.00 83.12 177 ALA A C 1
ATOM 1412 O O . ALA A 1 177 ? -24.236 9.619 11.226 1.00 83.12 177 ALA A O 1
ATOM 1413 N N . THR A 1 178 ? -24.813 9.612 13.399 1.00 81.00 178 THR A N 1
ATOM 1414 C CA . THR A 1 178 ? -24.206 10.917 13.713 1.00 81.00 178 THR A CA 1
ATOM 1415 C C . THR A 1 178 ? -22.690 10.908 13.500 1.00 81.00 178 THR A C 1
ATOM 1417 O O . THR A 1 178 ? -22.146 11.846 12.919 1.00 81.00 178 THR A O 1
ATOM 1420 N N . LEU A 1 179 ? -22.007 9.832 13.906 1.00 81.62 179 LEU A N 1
ATOM 1421 C CA . LEU A 1 179 ? -20.564 9.666 13.716 1.00 81.62 179 LEU A CA 1
ATOM 1422 C C . LEU A 1 179 ? -20.184 9.642 12.224 1.00 81.62 179 LEU A C 1
ATOM 1424 O O . LEU A 1 179 ? -19.258 10.340 11.811 1.00 81.62 179 LEU A O 1
ATOM 1428 N N . TYR A 1 180 ? -20.921 8.895 11.393 1.00 86.19 180 TYR A N 1
ATOM 1429 C CA . TYR A 1 180 ? -20.694 8.907 9.944 1.00 86.19 180 TYR A CA 1
ATOM 1430 C C . TYR A 1 180 ? -21.002 10.259 9.313 1.00 86.19 180 TYR A C 1
ATOM 1432 O O . TYR A 1 180 ? -20.241 10.705 8.458 1.00 86.19 180 TYR A O 1
ATOM 1440 N N . GLY A 1 181 ? -22.075 10.929 9.744 1.00 87.62 181 GLY A N 1
ATOM 1441 C CA . GLY A 1 181 ? -22.395 12.282 9.291 1.00 87.62 181 GLY A CA 1
ATOM 1442 C C . GLY A 1 181 ? -21.256 13.262 9.580 1.00 87.62 181 GLY A C 1
ATOM 1443 O O . GLY A 1 181 ? -20.858 14.025 8.699 1.00 87.62 181 GLY A O 1
ATOM 1444 N N . TYR A 1 182 ? -20.668 13.180 10.776 1.00 86.56 182 TYR A N 1
ATOM 1445 C CA . TYR A 1 182 ? -19.495 13.965 11.147 1.00 86.56 182 TYR A CA 1
ATOM 1446 C C . TYR A 1 182 ? -18.289 13.670 10.246 1.00 86.56 182 TYR A C 1
ATOM 1448 O O . TYR A 1 182 ? -17.733 14.592 9.649 1.00 86.56 182 TYR A O 1
ATOM 1456 N N . PHE A 1 183 ? -17.909 12.397 10.086 1.00 88.06 183 PHE A N 1
ATOM 1457 C CA . PHE A 1 183 ? -16.777 12.027 9.229 1.00 88.06 183 PHE A CA 1
ATOM 1458 C C . PHE A 1 183 ? -16.995 12.410 7.766 1.00 88.06 183 PHE A C 1
ATOM 1460 O O . PHE A 1 183 ? -16.050 12.817 7.094 1.00 88.06 183 PHE A O 1
ATOM 1467 N N . PHE A 1 184 ? -18.230 12.333 7.275 1.00 91.62 184 PHE A N 1
ATOM 1468 C CA . PHE A 1 184 ? -18.570 12.765 5.927 1.00 91.62 184 PHE A CA 1
ATOM 1469 C C . PHE A 1 184 ? -18.387 14.278 5.757 1.00 91.62 184 PHE A C 1
ATOM 1471 O O . PHE A 1 184 ? -17.761 14.721 4.794 1.00 91.62 184 PHE A O 1
ATOM 1478 N N . LEU A 1 185 ? -18.853 15.081 6.717 1.00 90.00 185 LEU A N 1
ATOM 1479 C CA . LEU A 1 185 ? -18.670 16.535 6.705 1.00 90.00 185 LEU A CA 1
ATOM 1480 C C . LEU A 1 185 ? -17.188 16.921 6.807 1.00 90.00 185 LEU A C 1
ATOM 1482 O O . LEU A 1 185 ? -16.718 17.784 6.058 1.00 90.00 185 LEU A O 1
ATOM 1486 N N . VAL A 1 186 ? -16.433 16.249 7.679 1.00 89.31 186 VAL A N 1
ATOM 1487 C CA . VAL A 1 186 ? -14.978 16.414 7.770 1.00 89.31 186 VAL A CA 1
ATOM 1488 C C . VAL A 1 186 ? -14.323 16.066 6.439 1.00 89.31 186 VAL A C 1
ATOM 1490 O O . VAL A 1 186 ? -13.538 16.867 5.946 1.00 89.31 186 VAL A O 1
ATOM 1493 N N . ALA A 1 187 ? -14.686 14.950 5.803 1.00 89.44 187 ALA A N 1
ATOM 1494 C CA . ALA A 1 187 ? -14.128 14.552 4.513 1.00 89.44 187 ALA A CA 1
ATOM 1495 C C . ALA A 1 187 ? -14.396 15.589 3.409 1.00 89.44 187 ALA A C 1
ATOM 1497 O O . ALA A 1 187 ? -13.498 15.890 2.622 1.00 89.44 187 ALA A O 1
ATOM 1498 N N . LEU A 1 188 ? -15.596 16.180 3.364 1.00 89.88 188 LEU A N 1
ATOM 1499 C CA . LEU A 1 188 ? -15.919 17.263 2.427 1.00 89.88 188 LEU A CA 1
ATOM 1500 C C . LEU A 1 188 ? -15.077 18.517 2.689 1.00 89.88 188 LEU A C 1
ATOM 1502 O O . LEU A 1 188 ? -14.522 19.097 1.755 1.00 89.88 188 LEU A O 1
ATOM 1506 N N . THR A 1 189 ? -14.940 18.901 3.957 1.00 88.19 189 THR A N 1
ATOM 1507 C CA . THR A 1 189 ? -14.153 20.071 4.372 1.00 88.19 189 THR A CA 1
ATOM 1508 C C . THR A 1 189 ? -12.673 19.873 4.053 1.00 88.19 189 THR A C 1
ATOM 1510 O O . THR A 1 189 ? -12.029 20.736 3.458 1.00 88.19 189 THR A O 1
ATOM 1513 N N . LEU A 1 190 ? -12.140 18.693 4.370 1.00 87.38 190 LEU A N 1
ATOM 1514 C CA . LEU A 1 190 ? -10.755 18.336 4.103 1.00 87.38 190 LEU A CA 1
ATOM 1515 C C . LEU A 1 190 ? -10.480 18.294 2.602 1.00 87.38 190 LEU A C 1
ATOM 1517 O O . LEU A 1 190 ? -9.444 18.782 2.161 1.00 87.38 190 LEU A O 1
ATOM 1521 N N . LYS A 1 191 ? -11.421 17.782 1.802 1.00 87.44 191 LYS A N 1
ATOM 1522 C CA . LYS A 1 191 ? -11.328 17.798 0.338 1.00 87.44 191 LYS A CA 1
ATOM 1523 C C . LYS A 1 191 ? -11.317 19.220 -0.227 1.00 87.44 191 LYS A C 1
ATOM 1525 O O . LYS A 1 191 ? -10.611 19.452 -1.202 1.00 87.44 191 LYS A O 1
ATOM 1530 N N . ALA A 1 192 ? -12.059 20.153 0.370 1.00 85.44 192 ALA A N 1
ATOM 1531 C CA . ALA A 1 192 ? -12.068 21.554 -0.051 1.00 85.44 192 ALA A CA 1
ATOM 1532 C C . ALA A 1 192 ? -10.751 22.284 0.275 1.00 85.44 192 ALA A C 1
ATOM 1534 O O . ALA A 1 192 ? -10.311 23.126 -0.503 1.00 85.44 192 ALA A O 1
ATOM 1535 N N . ILE A 1 193 ? -10.113 21.948 1.401 1.00 84.31 193 ILE A N 1
ATOM 1536 C CA . ILE A 1 193 ? -8.842 22.552 1.842 1.00 84.31 193 ILE A CA 1
ATOM 1537 C C . ILE A 1 193 ? -7.630 21.874 1.180 1.00 84.31 193 ILE A C 1
ATOM 1539 O O . ILE A 1 193 ? -6.574 22.489 1.027 1.00 84.31 193 ILE A O 1
ATOM 1543 N N . SER A 1 194 ? -7.760 20.602 0.793 1.00 85.00 194 SER A N 1
ATOM 1544 C CA . SER A 1 194 ? -6.637 19.806 0.300 1.00 85.00 194 SER A CA 1
ATOM 1545 C C . SER A 1 194 ? -6.094 20.345 -1.030 1.00 85.00 194 SER A C 1
ATOM 1547 O O . SER A 1 194 ? -6.846 20.447 -2.003 1.00 85.00 194 SER A O 1
ATOM 1549 N N . PRO A 1 195 ? -4.781 20.628 -1.125 1.00 83.94 195 PRO A N 1
ATOM 1550 C CA . PRO A 1 195 ? -4.152 20.982 -2.389 1.00 83.94 195 PRO A CA 1
ATOM 1551 C C . PRO A 1 195 ? -4.201 19.804 -3.382 1.00 83.94 195 PRO A C 1
ATOM 1553 O O . PRO A 1 195 ? -4.332 18.644 -2.976 1.00 83.94 195 PRO A O 1
ATOM 1556 N N . PRO A 1 196 ? -4.060 20.059 -4.697 1.00 86.25 196 PRO A N 1
ATOM 1557 C CA . PRO A 1 196 ? -4.044 19.012 -5.717 1.00 86.25 196 PRO A CA 1
ATOM 1558 C C . PRO A 1 196 ? -2.736 18.200 -5.662 1.00 86.25 196 PRO A C 1
ATOM 1560 O O . PRO A 1 196 ? -1.849 18.354 -6.505 1.00 86.25 196 PRO A O 1
ATOM 1563 N N . LEU A 1 197 ? -2.627 17.298 -4.681 1.00 84.75 197 LEU A N 1
ATOM 1564 C CA . LEU A 1 197 ? -1.437 16.481 -4.410 1.00 84.75 197 LEU A CA 1
ATOM 1565 C C . LEU A 1 197 ? -0.963 15.684 -5.632 1.00 84.75 197 LEU A C 1
ATOM 1567 O O . LEU A 1 197 ? 0.237 15.551 -5.861 1.00 84.75 197 LEU A O 1
ATOM 1571 N N . SER A 1 198 ? -1.892 15.191 -6.454 1.00 83.00 198 SER A N 1
ATOM 1572 C CA . SER A 1 198 ? -1.570 14.437 -7.671 1.00 83.00 198 SER A CA 1
ATOM 1573 C C . SER A 1 198 ? -0.854 15.289 -8.722 1.00 83.00 198 SER A C 1
ATOM 1575 O O . SER A 1 198 ? 0.091 14.821 -9.358 1.00 83.00 198 SER A O 1
ATOM 1577 N N . LEU A 1 199 ? -1.258 16.553 -8.886 1.00 88.12 199 LEU A N 1
ATOM 1578 C CA . LEU A 1 199 ? -0.590 17.492 -9.784 1.00 88.12 199 LEU A CA 1
ATOM 1579 C C . LEU A 1 199 ? 0.800 17.849 -9.254 1.00 88.12 199 LEU A C 1
ATOM 1581 O O . LEU A 1 199 ? 1.754 17.896 -10.029 1.00 88.12 199 LEU A O 1
ATOM 1585 N N . MET A 1 200 ? 0.915 18.054 -7.942 1.00 89.25 200 MET A N 1
ATOM 1586 C CA . MET A 1 200 ? 2.191 18.358 -7.298 1.00 89.25 200 MET A CA 1
ATOM 1587 C C . MET A 1 200 ? 3.189 17.210 -7.451 1.00 89.25 200 MET A C 1
ATOM 1589 O O . MET A 1 200 ? 4.331 17.428 -7.847 1.00 89.25 200 MET A O 1
ATOM 1593 N N . HIS A 1 201 ? 2.744 15.971 -7.236 1.00 87.81 201 HIS A N 1
ATOM 1594 C CA . HIS A 1 201 ? 3.565 14.787 -7.478 1.00 87.81 201 HIS A CA 1
ATOM 1595 C C . HIS A 1 201 ? 3.953 14.626 -8.948 1.00 87.81 201 HIS A C 1
ATOM 1597 O O . HIS A 1 201 ? 5.096 14.276 -9.238 1.00 87.81 201 HIS A O 1
ATOM 1603 N N . ALA A 1 202 ? 3.051 14.923 -9.888 1.00 87.75 202 ALA A N 1
ATOM 1604 C CA . ALA A 1 202 ? 3.388 14.902 -11.309 1.00 87.75 202 ALA A CA 1
ATOM 1605 C C . ALA A 1 202 ? 4.469 15.943 -11.663 1.00 87.75 202 ALA A C 1
ATOM 1607 O O . ALA A 1 202 ? 5.373 15.650 -12.445 1.00 87.75 202 ALA A O 1
ATOM 1608 N N . GLN A 1 203 ? 4.409 17.140 -11.073 1.00 91.44 203 GLN A N 1
ATOM 1609 C CA . GLN A 1 203 ? 5.420 18.186 -11.260 1.00 91.44 203 GLN A CA 1
ATOM 1610 C C . GLN A 1 203 ? 6.766 17.821 -10.613 1.00 91.44 203 GLN A C 1
ATOM 1612 O O . GLN A 1 203 ? 7.805 17.960 -11.258 1.00 91.44 203 GLN A O 1
ATOM 1617 N N . GLU A 1 204 ? 6.758 17.301 -9.383 1.00 91.25 204 GLU A N 1
ATOM 1618 C CA . GLU A 1 204 ? 7.953 16.816 -8.676 1.00 91.25 204 GLU A CA 1
ATOM 1619 C C . GLU A 1 204 ? 8.637 15.680 -9.454 1.00 91.25 204 GLU A C 1
ATOM 1621 O O . GLU A 1 204 ? 9.847 15.715 -9.688 1.00 91.25 204 GLU A O 1
ATOM 1626 N N . SER A 1 205 ? 7.849 14.725 -9.957 1.00 88.38 205 SER A N 1
ATOM 1627 C CA . SER A 1 205 ? 8.325 13.653 -10.835 1.00 88.38 205 SER A CA 1
ATOM 1628 C C . SER A 1 205 ? 8.911 14.200 -12.142 1.00 88.38 205 SER A C 1
ATOM 1630 O O . SER A 1 205 ? 9.964 13.740 -12.578 1.00 88.38 205 SER A O 1
ATOM 1632 N N . GLY A 1 206 ? 8.300 15.232 -12.735 1.00 91.38 206 GLY A N 1
ATOM 1633 C CA . GLY A 1 206 ? 8.837 15.915 -13.914 1.00 91.38 206 GLY A CA 1
ATOM 1634 C C . GLY A 1 206 ? 10.196 16.583 -13.663 1.00 91.38 206 GLY A C 1
ATOM 1635 O O . GLY A 1 206 ? 11.114 16.429 -14.466 1.00 91.38 206 GLY A O 1
ATOM 1636 N N . LEU A 1 207 ? 10.361 17.281 -12.533 1.00 93.25 207 LEU A N 1
ATOM 1637 C CA . LEU A 1 207 ? 11.636 17.897 -12.138 1.00 93.25 207 LEU A CA 1
ATOM 1638 C C . LEU A 1 207 ? 12.721 16.850 -11.855 1.00 93.25 207 LEU A C 1
ATOM 1640 O O . LEU A 1 207 ? 13.857 17.011 -12.302 1.00 93.25 207 LEU A O 1
ATOM 1644 N N . SER A 1 208 ? 12.364 15.762 -11.170 1.00 92.88 208 SER A N 1
ATOM 1645 C CA . SER A 1 208 ? 13.253 14.616 -10.947 1.00 92.88 208 SER A CA 1
ATOM 1646 C C . SER A 1 208 ? 13.656 13.955 -12.272 1.00 92.88 208 SER A C 1
ATOM 1648 O O . SER A 1 208 ? 14.832 13.674 -12.507 1.00 92.88 208 SER A O 1
ATOM 1650 N N . GLY A 1 209 ? 12.705 13.814 -13.199 1.00 92.12 209 GLY A N 1
ATOM 1651 C CA . GLY A 1 209 ? 12.948 13.348 -14.560 1.00 92.12 209 GLY A CA 1
ATOM 1652 C C . GLY A 1 209 ? 13.929 14.235 -15.328 1.00 92.12 209 GLY A C 1
ATOM 1653 O O . GLY A 1 209 ? 14.818 13.710 -15.991 1.00 92.12 209 GLY A O 1
ATOM 1654 N N . ASN A 1 210 ? 13.835 15.562 -15.194 1.00 93.06 210 ASN A N 1
ATOM 1655 C CA . ASN A 1 210 ? 14.788 16.495 -15.809 1.00 93.06 210 ASN A CA 1
ATOM 1656 C C . ASN A 1 210 ? 16.208 16.327 -15.246 1.00 93.06 210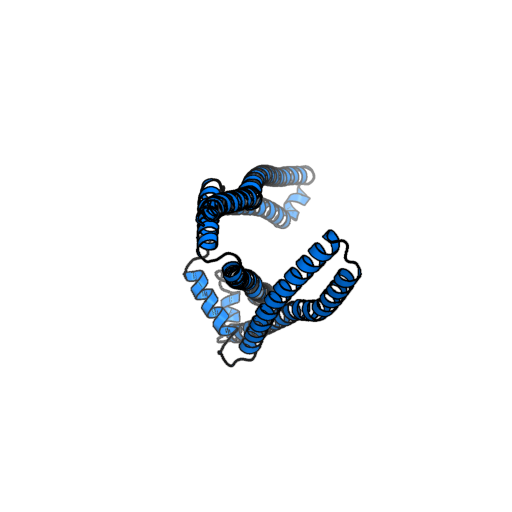 ASN A C 1
ATOM 1658 O O . ASN A 1 210 ? 17.168 16.323 -16.014 1.00 93.06 210 ASN A O 1
ATOM 1662 N N . LEU A 1 211 ? 16.348 16.148 -13.926 1.00 94.88 211 LEU A N 1
ATOM 1663 C CA . LEU A 1 211 ? 17.642 15.874 -13.292 1.00 94.88 211 LEU A CA 1
ATOM 1664 C C . LEU A 1 211 ? 18.231 14.543 -13.783 1.00 94.88 211 LEU A C 1
ATOM 1666 O O . LEU A 1 211 ? 19.388 14.491 -14.200 1.00 94.88 211 LEU A O 1
ATOM 1670 N N . ARG A 1 212 ? 17.422 13.477 -13.811 1.00 93.25 212 ARG A N 1
ATOM 1671 C CA . ARG A 1 212 ? 17.836 12.170 -14.340 1.00 93.25 212 ARG A CA 1
ATOM 1672 C C . ARG A 1 212 ? 18.210 12.250 -15.822 1.00 93.25 212 ARG A C 1
ATOM 1674 O O . ARG A 1 212 ? 19.197 11.649 -16.234 1.00 93.25 212 ARG A O 1
ATOM 1681 N N . GLY A 1 213 ? 17.461 13.019 -16.610 1.00 92.94 213 GLY A N 1
ATOM 1682 C CA . GLY A 1 213 ? 17.760 13.283 -18.015 1.00 92.94 213 GLY A CA 1
ATOM 1683 C C . GLY A 1 213 ? 19.092 14.010 -18.207 1.00 92.94 213 GLY A C 1
ATOM 1684 O O . GLY A 1 213 ? 19.858 13.643 -19.093 1.00 92.94 213 GLY A O 1
ATOM 1685 N N . ALA A 1 214 ? 19.412 14.985 -17.350 1.00 92.69 214 ALA A N 1
ATOM 1686 C CA . ALA A 1 214 ? 20.709 15.660 -17.367 1.00 92.69 214 ALA A CA 1
ATOM 1687 C C . ALA A 1 214 ? 21.866 14.691 -17.055 1.00 92.69 214 ALA A C 1
ATOM 1689 O O . ALA A 1 214 ? 22.868 14.702 -17.764 1.00 92.69 214 ALA A O 1
ATOM 1690 N N . HIS A 1 215 ? 21.702 13.792 -16.078 1.00 94.75 215 HIS A N 1
ATOM 1691 C CA . HIS A 1 215 ? 22.685 12.733 -15.812 1.00 94.75 215 HIS A CA 1
ATOM 1692 C C . HIS A 1 215 ? 22.836 11.751 -16.979 1.00 94.75 215 HIS A C 1
ATOM 1694 O O . HIS A 1 215 ? 23.953 11.397 -17.341 1.00 94.75 215 HIS A O 1
ATOM 1700 N N . HIS A 1 216 ? 21.735 11.335 -17.608 1.00 93.12 216 HIS A N 1
ATOM 1701 C CA . HIS A 1 216 ? 21.803 10.464 -18.781 1.00 93.12 216 HIS A CA 1
ATOM 1702 C C . HIS A 1 216 ? 22.538 11.146 -19.944 1.00 93.12 216 HIS A C 1
ATOM 1704 O O . HIS A 1 216 ? 23.338 10.512 -20.629 1.00 93.12 216 HIS A O 1
ATOM 1710 N N . ARG A 1 217 ? 22.304 12.450 -20.151 1.00 90.94 217 ARG A N 1
ATOM 1711 C CA . ARG A 1 217 ? 23.031 13.240 -21.150 1.00 90.94 217 ARG A CA 1
ATOM 1712 C C . ARG A 1 217 ? 24.533 13.262 -20.855 1.00 90.94 217 ARG A C 1
ATOM 1714 O O . ARG A 1 217 ? 25.313 13.025 -21.773 1.00 90.94 217 ARG A O 1
ATOM 1721 N N . LEU A 1 218 ? 24.919 13.499 -19.600 1.00 92.81 218 LEU A N 1
ATOM 1722 C CA . LEU A 1 218 ? 26.317 13.484 -19.156 1.00 92.81 218 LEU A CA 1
ATOM 1723 C C . LEU A 1 218 ? 26.998 12.148 -19.492 1.00 92.81 218 LEU A C 1
ATOM 1725 O O . LEU A 1 218 ? 28.064 12.145 -20.100 1.00 92.81 218 LEU A O 1
ATOM 1729 N N . VAL A 1 219 ? 26.346 11.022 -19.185 1.00 93.31 219 VAL A N 1
ATOM 1730 C CA . VAL A 1 219 ? 26.861 9.682 -19.518 1.00 93.31 219 VAL A CA 1
ATOM 1731 C C . VAL A 1 219 ? 26.996 9.498 -21.032 1.00 93.31 219 VAL A C 1
ATOM 1733 O O . VAL A 1 219 ? 28.027 9.044 -21.512 1.00 93.31 219 VAL A O 1
ATOM 1736 N N . SER A 1 220 ? 25.994 9.910 -21.814 1.00 92.38 220 SER A N 1
ATOM 1737 C CA . SER A 1 220 ? 26.043 9.768 -23.278 1.00 92.38 220 SER A CA 1
ATOM 1738 C C . SER A 1 220 ? 27.099 10.640 -23.968 1.00 92.38 220 SER A C 1
ATOM 1740 O O . SER A 1 220 ? 27.498 10.330 -25.083 1.00 92.38 220 SER A O 1
ATOM 1742 N N . LYS A 1 221 ? 27.537 11.732 -23.330 1.00 92.50 221 LYS A N 1
ATOM 1743 C CA . LYS A 1 221 ? 28.484 12.718 -23.883 1.00 92.50 221 LYS A CA 1
ATOM 1744 C C . LYS A 1 221 ? 29.790 12.781 -23.090 1.00 92.50 221 LYS A C 1
ATOM 1746 O O . LYS A 1 221 ? 30.483 13.793 -23.114 1.00 92.50 221 LYS A O 1
ATOM 1751 N N . THR A 1 222 ? 30.126 11.716 -22.362 1.00 94.31 222 THR A N 1
ATOM 1752 C CA . THR A 1 222 ? 31.278 11.721 -21.448 1.00 94.31 222 THR A CA 1
ATOM 1753 C C . THR A 1 222 ? 32.598 11.965 -22.182 1.00 94.31 222 THR A C 1
ATOM 1755 O O . THR A 1 222 ? 33.425 12.716 -21.679 1.00 94.31 222 THR A O 1
ATOM 1758 N N . GLU A 1 223 ? 32.774 11.423 -23.390 1.00 93.25 223 GLU A N 1
ATOM 1759 C CA . GLU A 1 223 ? 33.990 11.631 -24.194 1.00 93.25 223 GLU A CA 1
ATOM 1760 C C . GLU A 1 223 ? 34.173 13.101 -24.612 1.00 93.25 223 GLU A C 1
ATOM 1762 O O . GLU A 1 223 ? 35.252 13.662 -24.437 1.00 93.25 223 GLU A O 1
ATOM 1767 N N . GLU A 1 224 ? 33.104 13.758 -25.083 1.00 91.38 224 GLU A N 1
ATOM 1768 C CA . GLU A 1 224 ? 33.111 15.183 -25.468 1.00 91.38 224 GLU A CA 1
ATOM 1769 C C . GLU A 1 224 ? 33.448 16.100 -24.281 1.00 91.38 224 GLU A C 1
ATOM 1771 O O . GLU A 1 224 ? 34.097 17.139 -24.439 1.00 91.38 224 GLU A O 1
ATOM 1776 N N . ILE A 1 225 ? 32.979 15.723 -23.090 1.00 91.31 225 ILE A N 1
ATOM 1777 C CA . ILE A 1 225 ? 33.173 16.481 -21.853 1.00 91.31 225 ILE A CA 1
ATOM 1778 C C . ILE A 1 225 ? 34.590 16.270 -21.319 1.00 91.31 225 ILE A C 1
ATOM 1780 O O . ILE A 1 225 ? 35.240 17.247 -20.961 1.00 91.31 225 ILE A O 1
ATOM 1784 N N . ALA A 1 226 ? 35.086 15.029 -21.321 1.00 92.75 226 ALA A N 1
ATOM 1785 C CA . ALA A 1 226 ? 36.448 14.700 -20.903 1.00 92.75 226 ALA A CA 1
ATOM 1786 C C . ALA A 1 226 ? 37.503 15.344 -21.814 1.00 92.75 226 ALA A C 1
ATOM 1788 O O . ALA A 1 226 ? 38.550 15.773 -21.341 1.00 92.75 226 ALA A O 1
ATOM 1789 N N . TYR A 1 227 ? 37.212 15.460 -23.113 1.00 94.19 227 TYR A N 1
ATOM 1790 C CA . TYR A 1 227 ? 38.094 16.127 -24.069 1.00 94.19 227 TYR A CA 1
ATOM 1791 C C . TYR A 1 227 ? 38.243 17.637 -23.802 1.00 94.19 227 TYR A C 1
ATOM 1793 O O . TYR A 1 227 ? 39.311 18.199 -24.026 1.00 94.19 227 TYR A O 1
ATOM 1801 N N . ASN A 1 228 ? 37.186 18.292 -23.308 1.00 91.69 228 ASN A N 1
ATOM 1802 C CA . ASN A 1 228 ? 37.137 19.739 -23.051 1.00 91.69 228 ASN A CA 1
ATOM 1803 C C . ASN A 1 228 ? 37.245 20.094 -21.553 1.00 91.69 228 ASN A C 1
ATOM 1805 O O . ASN A 1 228 ? 36.793 21.162 -21.121 1.00 91.69 228 ASN A O 1
ATOM 1809 N N . ASP A 1 229 ? 37.796 19.193 -20.744 1.00 87.94 229 ASP A N 1
ATOM 1810 C CA . ASP A 1 229 ? 38.045 19.405 -19.317 1.00 87.94 229 ASP A CA 1
ATOM 1811 C C . ASP A 1 229 ? 39.244 20.357 -19.114 1.00 87.94 229 ASP A C 1
ATOM 1813 O O . ASP A 1 229 ? 40.194 20.290 -19.901 1.00 87.94 229 ASP A O 1
ATOM 1817 N N . PRO A 1 230 ? 39.262 21.275 -18.118 1.00 85.00 230 PRO A N 1
ATOM 1818 C CA . PRO A 1 230 ? 38.299 21.524 -17.028 1.00 85.00 230 PRO A CA 1
ATOM 1819 C C . PRO A 1 230 ? 37.010 22.352 -17.295 1.00 85.00 230 PRO A C 1
ATOM 1821 O O . PRO A 1 230 ? 36.048 22.210 -16.528 1.00 85.00 230 PRO A O 1
ATOM 1824 N N . PRO A 1 231 ? 36.899 23.247 -18.302 1.00 91.38 231 PRO A N 1
ATOM 1825 C CA . PRO A 1 231 ? 35.752 24.163 -18.390 1.00 91.38 231 PRO A CA 1
ATOM 1826 C C . PRO A 1 231 ? 34.413 23.474 -18.715 1.00 91.38 231 PRO A C 1
ATOM 1828 O O . PRO A 1 231 ? 33.355 23.927 -18.254 1.00 91.38 231 PRO A O 1
ATOM 1831 N N . ALA A 1 232 ? 34.426 22.368 -19.468 1.00 90.00 232 ALA A N 1
ATOM 1832 C CA . ALA A 1 232 ? 33.211 21.615 -19.786 1.00 90.00 232 ALA A CA 1
ATOM 1833 C C . ALA A 1 232 ? 32.608 20.923 -18.551 1.00 90.00 232 ALA A C 1
ATOM 1835 O O . ALA A 1 232 ? 31.393 21.001 -18.338 1.00 90.00 232 ALA A O 1
ATOM 1836 N N . ALA A 1 233 ? 33.438 20.325 -17.689 1.00 91.56 233 ALA A N 1
ATOM 1837 C CA . ALA A 1 233 ? 32.972 19.680 -16.463 1.00 91.56 233 ALA A CA 1
ATOM 1838 C C . ALA A 1 233 ? 32.355 20.681 -15.476 1.00 91.56 233 ALA A C 1
ATOM 1840 O O . ALA A 1 233 ? 31.294 20.410 -14.910 1.00 91.56 233 ALA A O 1
ATOM 1841 N N . MET A 1 234 ? 32.948 21.871 -15.322 1.00 93.19 234 MET A N 1
ATOM 1842 C CA . MET A 1 234 ? 32.375 22.932 -14.481 1.00 93.19 234 MET A CA 1
ATOM 1843 C C . MET A 1 234 ? 30.995 23.381 -14.993 1.00 93.19 234 MET A C 1
ATOM 1845 O O . MET A 1 234 ? 30.076 23.620 -14.204 1.00 93.19 234 MET A O 1
ATOM 1849 N N . THR A 1 235 ? 30.819 23.455 -16.314 1.00 92.75 235 THR A N 1
ATOM 1850 C CA . THR A 1 235 ? 29.542 23.833 -16.939 1.00 92.75 235 THR A CA 1
ATOM 1851 C C . THR A 1 235 ? 28.458 22.778 -16.696 1.00 92.75 235 THR A C 1
ATOM 1853 O O . THR A 1 235 ? 27.343 23.116 -16.286 1.00 92.75 235 THR A O 1
ATOM 1856 N N . GLU A 1 236 ? 28.779 21.496 -16.877 1.00 94.12 236 GLU A N 1
ATOM 1857 C CA . GLU A 1 236 ? 27.855 20.391 -16.588 1.00 94.12 236 GLU A CA 1
ATOM 1858 C C . GLU A 1 236 ? 27.536 20.291 -15.087 1.00 94.12 236 GLU A C 1
ATOM 1860 O O . GLU A 1 236 ? 26.377 20.091 -14.712 1.00 94.12 236 GLU A O 1
ATOM 1865 N N . GLN A 1 237 ? 28.511 20.550 -14.208 1.00 94.44 237 GLN A N 1
ATOM 1866 C CA . GLN A 1 237 ? 28.284 20.636 -12.764 1.00 94.44 237 GLN A CA 1
ATOM 1867 C C . GLN A 1 237 ? 27.292 21.756 -12.411 1.00 94.44 237 GLN A C 1
ATOM 1869 O O . GLN A 1 237 ? 26.372 21.544 -11.615 1.00 94.44 237 GLN A O 1
ATOM 1874 N N . LEU A 1 238 ? 27.433 22.948 -13.002 1.00 95.50 238 LEU A N 1
ATOM 1875 C CA . LEU A 1 238 ? 26.494 24.058 -12.800 1.00 95.50 238 LEU A CA 1
ATOM 1876 C C . LEU A 1 238 ? 25.084 23.708 -13.293 1.00 95.50 238 LEU A C 1
ATOM 1878 O O . LEU A 1 238 ? 24.099 24.036 -12.625 1.00 95.50 238 LEU A O 1
ATOM 1882 N N . LEU A 1 239 ? 24.975 23.015 -14.426 1.00 94.81 239 LEU A N 1
ATOM 1883 C CA . LEU A 1 239 ? 23.699 22.588 -14.995 1.00 94.81 239 LEU A CA 1
ATOM 1884 C C . LEU A 1 239 ? 23.001 21.527 -14.129 1.00 94.81 239 LEU A C 1
ATOM 1886 O O . LEU A 1 239 ? 21.805 21.656 -13.849 1.00 94.81 239 LEU A O 1
ATOM 1890 N N . LEU A 1 240 ? 23.738 20.531 -13.633 1.00 96.44 240 LEU A N 1
ATOM 1891 C CA . LEU A 1 240 ? 23.227 19.546 -12.675 1.00 96.44 240 LEU A CA 1
ATOM 1892 C C . LEU A 1 240 ? 22.773 20.216 -11.376 1.00 96.44 240 LEU A C 1
ATOM 1894 O O . LEU A 1 240 ? 21.640 20.011 -10.935 1.00 96.44 240 LEU A O 1
ATOM 1898 N N . ASN A 1 241 ? 23.605 21.096 -10.813 1.00 97.38 241 ASN A N 1
ATOM 1899 C CA . ASN A 1 241 ? 23.270 21.857 -9.611 1.00 97.38 241 ASN A CA 1
ATOM 1900 C C . ASN A 1 241 ? 22.027 22.732 -9.808 1.00 97.38 241 ASN A C 1
ATOM 1902 O O . ASN A 1 241 ? 21.228 22.881 -8.883 1.00 97.38 241 ASN A O 1
ATOM 1906 N N . LYS A 1 242 ? 21.820 23.293 -11.004 1.00 97.00 242 LYS A N 1
ATOM 1907 C CA . LYS A 1 242 ? 20.611 24.053 -11.338 1.00 97.00 242 LYS A CA 1
ATOM 1908 C C . LYS A 1 242 ? 19.363 23.170 -11.275 1.00 97.00 242 LYS A C 1
ATOM 1910 O O . LYS A 1 242 ? 18.409 23.538 -10.591 1.00 97.00 242 LYS A O 1
ATOM 1915 N N . HIS A 1 243 ? 19.371 22.006 -11.931 1.00 96.31 243 HIS A N 1
ATOM 1916 C CA . HIS A 1 243 ? 18.242 21.069 -11.891 1.00 96.31 243 HIS A CA 1
ATOM 1917 C C . HIS A 1 243 ? 17.974 20.544 -10.475 1.00 96.31 243 HIS A C 1
ATOM 1919 O O . HIS A 1 243 ? 16.819 20.504 -10.046 1.00 96.31 243 HIS A O 1
ATOM 1925 N N . LEU A 1 244 ? 19.033 20.230 -9.724 1.00 97.25 244 LEU A N 1
ATOM 1926 C CA . LEU A 1 244 ? 18.937 19.800 -8.334 1.00 97.25 244 LEU A CA 1
ATOM 1927 C C . LEU A 1 244 ? 18.317 20.889 -7.448 1.00 97.25 244 LEU A C 1
ATOM 1929 O O . LEU A 1 244 ? 17.361 20.622 -6.727 1.00 97.25 244 LEU A O 1
ATOM 1933 N N . ARG A 1 245 ? 18.792 22.138 -7.533 1.00 97.25 245 ARG A N 1
ATOM 1934 C CA . ARG A 1 245 ? 18.232 23.257 -6.753 1.00 97.25 245 ARG A CA 1
ATOM 1935 C C . ARG A 1 245 ? 16.765 23.517 -7.087 1.00 97.25 245 ARG A C 1
ATOM 1937 O O . ARG A 1 245 ? 15.986 23.791 -6.177 1.00 97.25 245 ARG A O 1
ATOM 1944 N N . SER A 1 246 ? 16.370 23.418 -8.358 1.00 95.19 246 SER A N 1
ATOM 1945 C CA . SER A 1 246 ? 14.962 23.536 -8.758 1.00 95.19 246 SER A CA 1
ATOM 1946 C C . SER A 1 246 ? 14.094 22.443 -8.132 1.00 95.19 246 SER A C 1
ATOM 1948 O O . SER A 1 246 ? 13.027 22.757 -7.603 1.00 95.19 246 SER A O 1
ATOM 1950 N N . LEU A 1 247 ? 14.563 21.191 -8.137 1.00 96.44 247 LEU A N 1
ATOM 1951 C CA . LEU A 1 247 ? 13.876 20.071 -7.492 1.00 96.44 247 LEU A CA 1
ATOM 1952 C C . LEU A 1 247 ? 13.767 20.280 -5.976 1.00 96.44 247 LEU A C 1
ATOM 1954 O O . LEU A 1 247 ? 12.673 20.187 -5.428 1.00 96.44 247 LEU A O 1
ATOM 1958 N N . LEU A 1 248 ? 14.871 20.627 -5.310 1.00 96.12 248 LEU A N 1
ATOM 1959 C CA . LEU A 1 248 ? 14.905 20.836 -3.860 1.00 96.12 248 LEU A CA 1
ATOM 1960 C C . LEU A 1 248 ? 14.002 21.994 -3.422 1.00 96.12 248 LEU A C 1
ATOM 1962 O O . LEU A 1 248 ? 13.254 21.858 -2.456 1.00 96.12 248 LEU A O 1
ATOM 1966 N N . LYS A 1 249 ? 14.013 23.116 -4.153 1.00 95.75 249 LYS A N 1
ATOM 1967 C CA . LYS A 1 249 ? 13.128 24.254 -3.873 1.00 95.75 249 LYS A CA 1
ATOM 1968 C C . LYS A 1 249 ? 11.657 23.850 -3.987 1.00 95.75 249 LYS A C 1
ATOM 1970 O O . LYS A 1 249 ? 10.864 24.186 -3.111 1.00 95.75 249 LYS A O 1
ATOM 1975 N N . TYR A 1 250 ? 11.295 23.126 -5.047 1.00 95.06 250 TYR A N 1
ATOM 1976 C CA . TYR A 1 250 ? 9.921 22.665 -5.250 1.00 95.06 250 TYR A CA 1
ATOM 1977 C C . TYR A 1 250 ? 9.492 21.639 -4.193 1.00 95.06 250 TYR A C 1
ATOM 1979 O O . TYR A 1 250 ? 8.388 21.733 -3.656 1.00 95.06 250 TYR A O 1
ATOM 1987 N N . SER A 1 251 ? 10.374 20.698 -3.851 1.00 93.44 251 SER A N 1
ATOM 1988 C CA . SER A 1 251 ? 10.123 19.673 -2.835 1.00 93.44 251 SER A CA 1
ATOM 1989 C C . SER A 1 251 ? 9.965 20.287 -1.437 1.00 93.44 251 SER A C 1
ATOM 1991 O O . SER A 1 251 ? 9.054 19.912 -0.700 1.00 93.44 251 SER A O 1
ATOM 1993 N N . SER A 1 252 ? 10.754 21.314 -1.098 1.00 93.38 252 SER A N 1
ATOM 1994 C CA . SER A 1 252 ? 10.617 22.067 0.160 1.00 93.38 252 SER A CA 1
ATOM 1995 C C . SER A 1 252 ? 9.273 22.804 0.258 1.00 93.38 252 SER A C 1
ATOM 1997 O O . SER A 1 252 ? 8.539 22.631 1.233 1.00 93.38 252 SER A O 1
ATOM 1999 N N . LEU A 1 253 ? 8.881 23.540 -0.790 1.00 91.31 253 LEU A N 1
ATOM 2000 C CA . LEU A 1 253 ? 7.575 24.215 -0.841 1.00 91.31 253 LEU A CA 1
ATOM 2001 C C . LEU A 1 253 ? 6.410 23.220 -0.752 1.00 91.31 253 LEU A C 1
ATOM 2003 O O . LEU A 1 253 ? 5.454 23.428 -0.006 1.00 91.31 253 LEU A O 1
ATOM 2007 N N . THR A 1 254 ? 6.519 22.109 -1.479 1.00 91.81 254 THR A N 1
ATOM 2008 C CA . THR A 1 254 ? 5.543 21.015 -1.446 1.00 91.81 254 THR A CA 1
ATOM 2009 C C . THR A 1 254 ? 5.447 20.388 -0.056 1.00 91.81 254 THR A C 1
ATOM 2011 O O . THR A 1 254 ? 4.350 20.084 0.407 1.00 91.81 254 THR A O 1
ATOM 2014 N N . SER A 1 255 ? 6.575 20.221 0.636 1.00 90.81 255 SER A N 1
ATOM 2015 C CA . SER A 1 255 ? 6.615 19.681 1.997 1.00 90.81 255 SER A CA 1
ATOM 2016 C C . SER A 1 255 ? 5.900 20.595 2.986 1.00 90.81 255 SER A C 1
ATOM 2018 O O . SER A 1 255 ? 5.131 20.110 3.811 1.00 90.81 255 SER A O 1
ATOM 2020 N N . PHE A 1 256 ? 6.063 21.914 2.858 1.00 91.69 256 PHE A N 1
ATOM 2021 C CA . PHE A 1 256 ? 5.332 22.873 3.686 1.00 91.69 256 PHE A CA 1
ATOM 2022 C C . PHE A 1 256 ? 3.813 22.830 3.439 1.00 91.69 256 PHE A C 1
ATOM 2024 O O . PHE A 1 256 ? 3.026 22.848 4.383 1.00 91.69 256 PHE A O 1
ATOM 2031 N N . GLN A 1 257 ? 3.377 22.702 2.182 1.00 89.25 257 GLN A N 1
ATOM 2032 C CA . GLN A 1 257 ? 1.950 22.553 1.866 1.00 89.25 257 GLN A CA 1
ATOM 2033 C C . GLN A 1 257 ? 1.363 21.247 2.421 1.00 89.25 257 GLN A C 1
ATOM 2035 O O . GLN A 1 257 ? 0.283 21.261 3.011 1.00 89.25 257 GLN A O 1
ATOM 2040 N N . LYS A 1 258 ? 2.095 20.132 2.298 1.00 89.62 258 LYS A N 1
ATOM 2041 C CA . LYS A 1 258 ? 1.712 18.849 2.908 1.00 89.62 258 LYS A CA 1
ATOM 2042 C C . LYS A 1 258 ? 1.636 18.949 4.430 1.00 89.62 258 LYS A C 1
ATOM 2044 O O . LYS A 1 258 ? 0.712 18.402 5.016 1.00 89.62 258 LYS A O 1
ATOM 2049 N N . PHE A 1 259 ? 2.560 19.674 5.059 1.00 91.44 259 PHE A N 1
ATOM 2050 C CA . PHE A 1 259 ? 2.546 19.914 6.500 1.00 91.44 259 PHE A CA 1
ATOM 2051 C C . PHE A 1 259 ? 1.269 20.638 6.951 1.00 91.44 259 PHE A C 1
ATOM 2053 O O . PHE A 1 259 ? 0.607 20.177 7.877 1.00 91.44 259 PHE A O 1
ATOM 2060 N N . LEU A 1 260 ? 0.866 21.712 6.263 1.00 90.31 260 LEU A N 1
ATOM 2061 C CA . LEU A 1 260 ? -0.385 22.418 6.574 1.00 90.31 260 LEU A CA 1
ATOM 2062 C C . LEU A 1 260 ? -1.616 21.518 6.409 1.00 90.31 260 LEU A C 1
ATOM 2064 O O . LEU A 1 260 ? -2.493 21.501 7.273 1.00 90.31 260 LEU A O 1
ATOM 2068 N N . GLN A 1 261 ? -1.667 20.735 5.330 1.00 88.88 261 GLN A N 1
ATOM 2069 C CA . GLN A 1 261 ? -2.740 19.764 5.123 1.00 88.88 261 GLN A CA 1
ATOM 2070 C C . GLN A 1 261 ? -2.760 18.703 6.233 1.00 88.88 261 GLN A C 1
ATOM 2072 O O . GLN A 1 261 ? -3.828 18.348 6.723 1.00 88.88 261 GLN A O 1
ATOM 2077 N N . GLN A 1 262 ? -1.591 18.227 6.664 1.00 90.12 262 GLN A N 1
ATOM 2078 C CA . GLN A 1 262 ? -1.466 17.231 7.723 1.00 90.12 262 GLN A CA 1
ATOM 2079 C C . GLN A 1 262 ? -1.890 17.784 9.091 1.00 90.12 262 GLN A C 1
ATOM 2081 O O . GLN A 1 262 ? -2.487 17.049 9.875 1.00 90.12 262 GLN A O 1
ATOM 2086 N N . ILE A 1 263 ? -1.654 19.072 9.371 1.00 91.31 263 ILE A N 1
ATOM 2087 C CA . ILE A 1 263 ? -2.213 19.741 10.557 1.00 91.31 263 ILE A CA 1
ATOM 2088 C C . ILE A 1 263 ? -3.742 19.727 10.500 1.00 91.31 263 ILE A C 1
ATOM 2090 O O . ILE A 1 263 ? -4.381 19.351 11.481 1.00 91.31 263 ILE A O 1
ATOM 2094 N N . ALA A 1 264 ? -4.329 20.120 9.365 1.00 89.38 264 ALA A N 1
ATOM 2095 C CA . ALA A 1 264 ? -5.782 20.148 9.206 1.00 89.38 264 ALA A CA 1
ATOM 2096 C C . ALA A 1 264 ? -6.400 18.750 9.367 1.00 89.38 264 ALA A C 1
ATOM 2098 O O . ALA A 1 264 ? -7.408 18.604 10.057 1.00 89.38 264 ALA A O 1
ATOM 2099 N N . ASP A 1 265 ? -5.765 17.728 8.788 1.00 88.94 265 ASP A N 1
ATOM 2100 C CA . ASP A 1 265 ? -6.167 16.326 8.916 1.00 88.94 265 ASP A CA 1
ATOM 2101 C C . ASP A 1 265 ? -6.122 15.859 10.378 1.00 88.94 265 ASP A C 1
ATOM 2103 O O . ASP A 1 265 ? -7.131 15.416 10.926 1.00 88.94 265 ASP A O 1
ATOM 2107 N N . GLN A 1 266 ? -4.996 16.065 11.071 1.00 89.25 266 GLN A N 1
ATOM 2108 C CA . GLN A 1 266 ? -4.870 15.699 12.485 1.00 89.25 266 GLN A CA 1
ATOM 2109 C C . GLN A 1 266 ? -5.870 16.445 13.374 1.00 89.25 266 GLN A C 1
ATOM 2111 O O . GLN A 1 266 ? -6.463 15.844 14.273 1.00 89.25 266 GLN A O 1
ATOM 2116 N N . TYR A 1 267 ? -6.073 17.743 13.138 1.00 89.25 267 TYR A N 1
ATOM 2117 C CA . TYR A 1 267 ? -7.004 18.541 13.924 1.00 89.25 267 TYR A CA 1
ATOM 2118 C C . TYR A 1 267 ? -8.445 18.083 13.730 1.00 89.25 267 TYR A C 1
ATOM 2120 O O . TYR A 1 267 ? -9.112 17.769 14.712 1.00 89.25 267 TYR A O 1
ATOM 2128 N N . LEU A 1 268 ? -8.918 17.992 12.487 1.00 87.44 268 LEU A N 1
ATOM 2129 C CA . LEU A 1 268 ? -10.313 17.663 12.209 1.00 87.44 268 LEU A CA 1
ATOM 2130 C C . LEU A 1 268 ? -10.623 16.193 12.505 1.00 87.44 268 LEU A C 1
ATOM 2132 O O . LEU A 1 268 ? -11.614 15.905 13.166 1.00 87.44 268 LEU A O 1
ATOM 2136 N N . VAL A 1 269 ? -9.774 15.259 12.077 1.00 85.94 269 VAL A N 1
ATOM 2137 C CA . VAL A 1 269 ? -10.072 13.826 12.197 1.00 85.94 269 VAL A CA 1
ATOM 2138 C C . VAL A 1 269 ? -9.848 13.312 13.616 1.00 85.94 269 VAL A C 1
ATOM 2140 O O . VAL A 1 269 ? -10.668 12.549 14.114 1.00 85.94 269 VAL A O 1
ATOM 2143 N N . LYS A 1 270 ? -8.769 13.713 14.300 1.00 84.81 270 LYS A N 1
ATOM 2144 C CA . LYS A 1 270 ? -8.433 13.156 15.623 1.00 84.81 270 LYS A CA 1
ATOM 2145 C C . LYS A 1 270 ? -9.016 13.981 16.767 1.00 84.81 270 LYS A C 1
ATOM 2147 O O . LYS A 1 270 ? -9.767 13.466 17.599 1.00 84.81 270 LYS A 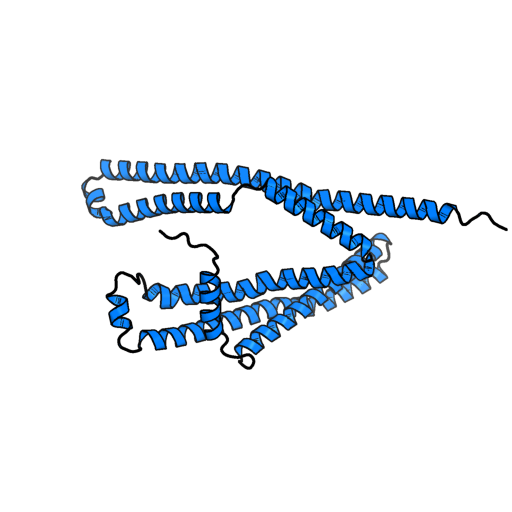O 1
ATOM 2152 N N . TYR A 1 271 ? -8.660 15.262 16.824 1.00 87.00 271 TYR A N 1
ATOM 2153 C CA . TYR A 1 271 ? -9.049 16.134 17.936 1.00 87.00 271 TYR A CA 1
ATOM 2154 C C . TYR A 1 271 ? -10.496 16.620 17.800 1.00 87.00 271 TYR A C 1
ATOM 2156 O O . TYR A 1 271 ? -11.227 16.669 18.791 1.00 87.00 271 TYR A O 1
ATOM 2164 N N . GLY A 1 272 ? -10.945 16.886 16.574 1.00 85.44 272 GLY A N 1
ATOM 2165 C CA . GLY A 1 272 ? -12.326 17.233 16.267 1.00 85.44 272 GLY A CA 1
ATOM 2166 C C . GLY A 1 272 ? -13.278 16.090 16.610 1.00 85.44 272 GLY A C 1
ATOM 2167 O O . GLY A 1 272 ? -14.234 16.305 17.356 1.00 85.44 272 GLY A O 1
ATOM 2168 N N . ALA A 1 273 ? -12.970 14.863 16.172 1.00 82.81 273 ALA A N 1
ATOM 2169 C CA . ALA A 1 273 ? -13.771 13.689 16.520 1.00 82.81 273 ALA A CA 1
ATOM 2170 C C . ALA A 1 273 ? -13.859 13.481 18.038 1.00 82.81 273 ALA A C 1
ATOM 2172 O O . ALA A 1 273 ? -14.944 13.231 18.555 1.00 82.81 273 ALA A O 1
ATOM 2173 N N . SER A 1 274 ? -12.748 13.653 18.763 1.00 83.00 274 SER A N 1
ATOM 2174 C CA . SER A 1 274 ? -12.734 13.559 20.230 1.00 83.00 274 SER A CA 1
ATOM 2175 C C . SER A 1 274 ? -13.623 14.626 20.884 1.00 83.00 274 SER A C 1
ATOM 2177 O O . SER A 1 274 ? -14.369 14.331 21.814 1.00 83.00 274 SER A O 1
ATOM 2179 N N . THR A 1 275 ? -13.597 15.857 20.366 1.00 84.12 275 THR A N 1
ATOM 2180 C CA . THR A 1 275 ? -14.420 16.974 20.862 1.00 84.12 275 THR A CA 1
ATOM 2181 C C . THR A 1 275 ? -15.909 16.713 20.643 1.00 84.12 275 THR A C 1
ATOM 2183 O O . THR A 1 275 ? -16.718 16.909 21.552 1.00 84.12 275 THR A O 1
ATOM 2186 N N . VAL A 1 276 ? -16.284 16.223 19.458 1.00 82.62 276 VAL A N 1
ATOM 2187 C CA . VAL A 1 276 ? -17.671 15.850 19.154 1.00 82.62 276 VAL A CA 1
ATOM 2188 C C . VAL A 1 276 ? -18.111 14.668 20.010 1.00 82.62 276 VAL A C 1
ATOM 2190 O O . VAL A 1 276 ? -19.190 14.726 20.590 1.00 82.62 276 VAL A O 1
ATOM 2193 N N . ALA A 1 277 ? -17.273 13.640 20.159 1.00 78.44 277 ALA A N 1
ATOM 2194 C CA . ALA A 1 277 ? -17.573 12.493 21.010 1.00 78.44 277 ALA A CA 1
ATOM 2195 C C . ALA A 1 277 ? -17.854 12.929 22.457 1.00 78.44 277 ALA A C 1
ATOM 2197 O O . ALA A 1 277 ? -18.902 12.591 23.000 1.00 78.44 277 ALA A O 1
ATOM 2198 N N . LEU A 1 278 ? -16.978 13.745 23.057 1.00 80.69 278 LEU A N 1
ATOM 2199 C CA . LEU A 1 278 ? -17.177 14.283 24.408 1.00 80.69 278 LEU A CA 1
ATOM 2200 C C . LEU A 1 278 ? -18.446 15.135 24.518 1.00 80.69 278 LEU A C 1
ATOM 2202 O O . LEU A 1 278 ? -19.172 15.026 25.504 1.00 80.69 278 LEU A O 1
ATOM 2206 N N . SER A 1 279 ? -18.747 15.938 23.496 1.00 81.44 279 SER A N 1
ATOM 2207 C CA . SER A 1 279 ? -19.963 16.758 23.455 1.00 81.44 279 SER A CA 1
ATOM 2208 C C . SER A 1 279 ? -21.229 15.895 23.407 1.00 81.44 279 SER A C 1
ATOM 2210 O O . SER A 1 279 ? -22.198 16.182 24.105 1.00 81.44 279 SER A O 1
ATOM 2212 N N . VAL A 1 280 ? -21.219 14.810 22.627 1.00 76.81 280 VAL A N 1
ATOM 2213 C CA . VAL A 1 280 ? -22.331 13.849 22.550 1.00 76.81 280 VAL A CA 1
ATOM 2214 C C . VAL A 1 280 ? -22.510 13.115 23.877 1.00 76.81 280 VAL A C 1
ATOM 2216 O O . VAL A 1 280 ? -23.641 12.996 24.342 1.00 76.81 280 VAL A O 1
ATOM 2219 N N . TYR A 1 281 ? -21.425 12.682 24.526 1.00 76.44 281 TYR A N 1
ATOM 2220 C CA . TYR A 1 281 ? -21.509 12.076 25.857 1.00 76.44 281 TYR A CA 1
ATOM 2221 C C . TYR A 1 281 ? -22.084 13.044 26.895 1.00 76.44 281 TYR A C 1
ATOM 2223 O O . TYR A 1 281 ? -22.974 12.659 27.649 1.00 76.44 281 TYR A O 1
ATOM 2231 N N . ALA A 1 282 ? -21.631 14.301 26.903 1.00 79.38 282 ALA A N 1
ATOM 2232 C CA . ALA A 1 282 ? -22.131 15.324 27.819 1.00 79.38 282 ALA A CA 1
ATOM 2233 C C . ALA A 1 282 ? -23.619 15.648 27.589 1.00 79.38 282 ALA A C 1
ATOM 2235 O O . ALA A 1 282 ? -24.373 15.832 28.540 1.00 79.38 282 ALA A O 1
ATOM 2236 N N . LEU A 1 283 ? -24.073 15.686 26.334 1.00 75.88 283 LEU A N 1
ATOM 2237 C CA . LEU A 1 283 ? -25.494 15.859 26.024 1.00 75.88 283 LEU A CA 1
ATOM 2238 C C . LEU A 1 283 ? -26.317 14.629 26.423 1.00 75.88 283 LEU A C 1
ATOM 2240 O O . LEU A 1 283 ? -27.415 14.783 26.950 1.00 75.88 283 LEU A O 1
ATOM 2244 N N . GLY A 1 284 ? -25.786 13.420 26.223 1.00 70.62 284 GLY A N 1
ATOM 2245 C CA . GLY A 1 284 ? -26.437 12.176 26.634 1.00 70.62 284 GLY A CA 1
ATOM 2246 C C . GLY A 1 284 ? -26.659 12.095 28.145 1.00 70.62 284 GLY A C 1
ATOM 2247 O O . GLY A 1 284 ? -27.749 11.733 28.582 1.00 70.62 284 GLY A O 1
ATOM 2248 N N . THR A 1 285 ? -25.673 12.500 28.952 1.00 69.50 285 THR A N 1
ATOM 2249 C CA . THR A 1 285 ? -25.821 12.542 30.415 1.00 69.50 285 THR A CA 1
ATOM 2250 C C . THR A 1 285 ? -26.781 13.636 30.874 1.00 69.50 285 THR A C 1
ATOM 2252 O O . THR A 1 285 ? -27.530 13.411 31.819 1.00 69.50 285 THR A O 1
ATOM 2255 N N . LEU A 1 286 ? -26.825 14.790 30.197 1.00 64.94 286 LEU A N 1
ATOM 2256 C CA . LEU A 1 286 ? -27.778 15.865 30.503 1.00 64.94 286 LEU A CA 1
ATOM 2257 C C . LEU A 1 286 ? -29.226 15.493 30.155 1.00 64.94 286 LEU A C 1
ATOM 2259 O O . LEU A 1 286 ? -30.134 15.812 30.918 1.00 64.94 286 LEU A O 1
ATOM 2263 N N . VAL A 1 287 ? -29.453 14.811 29.029 1.00 65.75 287 VAL A N 1
ATOM 2264 C CA . VAL A 1 287 ? -30.784 14.303 28.654 1.00 65.75 287 VAL A CA 1
ATOM 2265 C C . VAL A 1 287 ? -31.235 13.220 29.633 1.00 65.75 287 VAL A C 1
ATOM 2267 O O . VAL A 1 287 ? -32.355 13.288 30.129 1.00 65.75 287 VAL A O 1
ATOM 2270 N N . TRP A 1 288 ? -30.346 12.293 30.001 1.00 57.50 288 TRP A N 1
ATOM 2271 C CA . TRP A 1 288 ? -30.645 11.266 31.001 1.00 57.50 288 TRP A CA 1
ATOM 2272 C C . TRP A 1 288 ? -30.902 11.857 32.396 1.00 57.50 288 TRP A C 1
ATOM 2274 O O . TRP A 1 288 ? -31.826 11.436 33.081 1.00 57.50 288 TRP A O 1
ATOM 2284 N N . ALA A 1 289 ? -30.153 12.886 32.805 1.00 60.28 289 ALA A N 1
ATOM 2285 C CA . ALA A 1 289 ? -30.403 13.610 34.053 1.00 60.28 289 ALA A CA 1
ATOM 2286 C C . ALA A 1 289 ? -31.751 14.354 34.044 1.00 60.28 289 ALA A C 1
ATOM 2288 O O . ALA A 1 289 ? -32.368 14.520 35.094 1.00 60.28 289 ALA A O 1
ATOM 2289 N N . LYS A 1 290 ? -32.222 14.785 32.868 1.00 57.69 290 LYS A N 1
ATOM 2290 C CA . LYS A 1 290 ? -33.526 15.433 32.702 1.00 57.69 290 LYS A CA 1
ATOM 2291 C C . LYS A 1 290 ? -34.681 14.425 32.725 1.00 57.69 290 LYS A C 1
ATOM 2293 O O . LYS A 1 290 ? -35.713 14.723 33.308 1.00 57.69 290 LYS A O 1
ATOM 2298 N N . GLU A 1 291 ? -34.495 13.231 32.163 1.00 53.44 291 GLU A N 1
ATOM 2299 C CA . GLU A 1 291 ? -35.489 12.142 32.201 1.00 53.44 291 GLU A CA 1
ATOM 2300 C C . GLU A 1 291 ? -35.525 11.412 33.559 1.00 53.44 291 GLU A C 1
ATOM 2302 O O . GLU A 1 291 ? -36.591 11.008 34.013 1.00 53.44 291 GLU A O 1
ATOM 2307 N N . GLY A 1 292 ? -34.392 11.300 34.260 1.00 47.47 292 GLY A N 1
ATOM 2308 C CA . GLY A 1 292 ? -34.321 10.767 35.626 1.00 47.47 292 GLY A CA 1
ATOM 2309 C C . GLY A 1 292 ? -34.816 11.733 36.712 1.00 47.47 292 GLY A C 1
ATOM 2310 O O . GLY A 1 292 ? -34.996 11.322 37.855 1.00 47.47 292 GLY A O 1
ATOM 2311 N N . GLY A 1 293 ? -35.041 13.006 36.366 1.00 44.34 293 GLY A N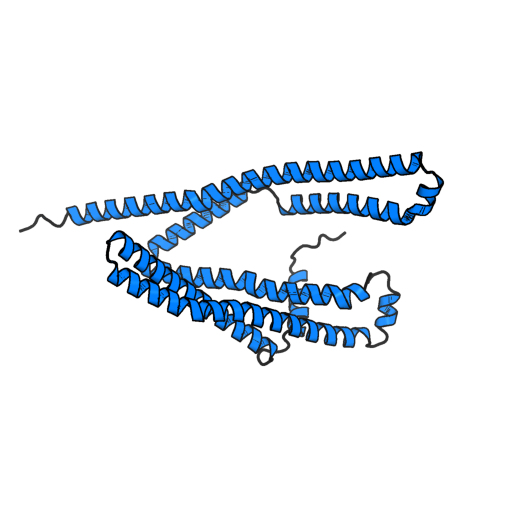 1
ATOM 2312 C CA . GLY A 1 293 ? -35.568 14.037 37.265 1.00 44.34 293 GLY A CA 1
ATOM 2313 C C . GLY A 1 293 ? -37.097 14.074 37.381 1.00 44.34 293 GLY A C 1
ATOM 2314 O O . GLY A 1 293 ? -37.598 14.628 38.355 1.00 44.34 293 GLY A O 1
ATOM 2315 N N . ASP A 1 294 ? -37.829 13.453 36.450 1.00 41.78 294 ASP A N 1
ATOM 2316 C CA . ASP A 1 294 ? -39.307 13.441 36.424 1.00 41.78 294 ASP A CA 1
ATOM 2317 C C . ASP A 1 294 ? -39.927 12.158 37.028 1.00 41.78 294 ASP A C 1
ATOM 2319 O O . ASP A 1 294 ? -41.142 11.977 37.009 1.00 41.78 294 ASP A O 1
ATOM 2323 N N . GLY A 1 295 ? -39.114 11.260 37.601 1.00 41.19 295 GLY A N 1
ATOM 2324 C CA . GLY A 1 295 ? -39.560 9.961 38.132 1.00 41.19 295 GLY A CA 1
ATOM 2325 C C . GLY A 1 295 ? -39.741 9.858 39.652 1.00 41.19 295 GLY A C 1
ATOM 2326 O O . GLY A 1 295 ? -40.161 8.806 40.128 1.00 41.19 295 GLY A O 1
ATOM 2327 N N . THR A 1 296 ? -39.442 10.904 40.430 1.00 38.44 296 THR A N 1
ATOM 2328 C CA . THR A 1 296 ? -39.450 10.832 41.910 1.00 38.44 296 THR A CA 1
ATOM 2329 C C . THR A 1 296 ? -40.434 11.799 42.564 1.00 38.44 296 THR A C 1
ATOM 2331 O O . THR A 1 296 ? -40.164 12.334 43.636 1.00 38.44 296 THR A O 1
ATOM 2334 N N . GLN A 1 297 ? -41.592 12.024 41.939 1.00 35.41 297 GLN A N 1
ATOM 2335 C CA . GLN A 1 297 ? -42.768 12.580 42.614 1.00 35.41 297 GLN A CA 1
ATOM 2336 C C . GLN A 1 297 ? -44.052 11.954 42.065 1.00 35.41 297 GLN A C 1
ATOM 2338 O O . GLN A 1 297 ? -44.697 12.504 41.181 1.00 35.41 297 GLN A O 1
ATOM 2343 N N . THR A 1 298 ? -44.440 10.797 42.595 1.00 32.41 298 THR A N 1
ATOM 2344 C CA . THR A 1 298 ? -45.851 10.431 42.813 1.00 32.41 298 THR A CA 1
ATOM 2345 C C . THR A 1 298 ? -45.912 9.184 43.697 1.00 32.41 298 THR A C 1
ATOM 2347 O O . THR A 1 298 ? -45.596 8.099 43.232 1.00 32.41 298 THR A O 1
ATOM 2350 N N . GLN A 1 299 ? -46.281 9.428 44.962 1.00 29.83 299 GLN A N 1
ATOM 2351 C CA . GLN A 1 299 ? -46.867 8.537 45.986 1.00 29.83 299 GLN A CA 1
ATOM 2352 C C . GLN A 1 299 ? -46.272 7.140 46.209 1.00 29.83 299 GLN A C 1
ATOM 2354 O O . GLN A 1 299 ? -46.450 6.248 45.357 1.00 29.83 299 GLN A O 1
#